Protein AF-A0A7X7V0M8-F1 (afdb_monomer_lite)

Structure (mmCIF, N/CA/C/O backbone):
data_AF-A0A7X7V0M8-F1
#
_entry.id   AF-A0A7X7V0M8-F1
#
loop_
_atom_site.group_PDB
_atom_site.id
_atom_site.type_symbol
_atom_site.label_atom_id
_atom_site.label_alt_id
_atom_site.label_comp_id
_atom_site.label_asym_id
_atom_site.label_entity_id
_atom_site.label_seq_id
_atom_site.pdbx_PDB_ins_code
_atom_site.Cartn_x
_atom_site.Cartn_y
_atom_site.Cartn_z
_atom_site.occupancy
_atom_site.B_iso_or_equiv
_atom_site.auth_seq_id
_atom_site.auth_comp_id
_atom_site.auth_asym_id
_atom_site.auth_atom_id
_atom_site.pdbx_PDB_model_num
ATOM 1 N N . MET A 1 1 ? -2.215 3.468 42.134 1.00 40.62 1 MET A N 1
ATOM 2 C CA . MET A 1 1 ? -1.612 2.999 40.865 1.00 40.62 1 MET A CA 1
ATOM 3 C C . MET A 1 1 ? -2.185 3.819 39.721 1.00 40.62 1 MET A C 1
ATOM 5 O O . MET A 1 1 ? -3.372 3.706 39.440 1.00 40.62 1 MET A O 1
ATOM 9 N N . SER A 1 2 ? -1.373 4.692 39.122 1.00 44.19 2 SER A N 1
ATOM 10 C CA . SER A 1 2 ? -1.745 5.426 37.908 1.00 44.19 2 SER A CA 1
ATOM 11 C C . SER A 1 2 ? -1.993 4.409 36.791 1.00 44.19 2 SER A C 1
ATOM 13 O O . SER A 1 2 ? -1.080 3.666 36.431 1.00 44.19 2 SER A O 1
ATOM 15 N N . ARG A 1 3 ? -3.235 4.296 36.300 1.00 58.34 3 ARG A N 1
ATOM 16 C CA . ARG A 1 3 ? -3.532 3.460 35.130 1.00 58.34 3 ARG A CA 1
ATOM 17 C C . ARG A 1 3 ? -2.801 4.085 33.946 1.00 58.34 3 ARG A C 1
ATOM 19 O O . ARG A 1 3 ? -3.185 5.163 33.498 1.00 58.34 3 ARG A O 1
ATOM 26 N N . ILE A 1 4 ? -1.740 3.428 33.477 1.00 60.38 4 ILE A N 1
ATOM 27 C CA . ILE A 1 4 ? -1.029 3.823 32.259 1.00 60.38 4 ILE A CA 1
ATOM 28 C C . ILE A 1 4 ? -2.067 3.978 31.152 1.00 60.38 4 ILE A C 1
ATOM 30 O O . ILE A 1 4 ? -2.926 3.115 30.961 1.00 60.38 4 ILE A O 1
ATOM 34 N N . ASN A 1 5 ? -2.002 5.103 30.447 1.00 70.31 5 ASN A N 1
ATOM 35 C CA . ASN A 1 5 ? -2.905 5.377 29.349 1.00 70.31 5 ASN A CA 1
ATOM 36 C C . ASN A 1 5 ? -2.745 4.270 28.280 1.00 70.31 5 ASN A C 1
ATOM 38 O O . ASN A 1 5 ? -1.643 4.124 27.741 1.00 70.31 5 ASN A O 1
ATOM 42 N N . PRO A 1 6 ? -3.803 3.506 27.940 1.00 65.88 6 PRO A N 1
ATOM 43 C CA . PRO A 1 6 ? -3.712 2.396 26.991 1.00 65.88 6 PRO A CA 1
ATOM 44 C C . PRO A 1 6 ? -3.219 2.838 25.604 1.00 65.88 6 PRO A C 1
ATOM 46 O O . PRO A 1 6 ? -2.608 2.044 24.898 1.00 65.88 6 PRO A O 1
ATOM 49 N N . TYR A 1 7 ? -3.399 4.109 25.225 1.00 69.00 7 TYR A N 1
ATOM 50 C CA . TYR A 1 7 ? -2.867 4.659 23.972 1.00 69.00 7 TYR A CA 1
ATOM 51 C C . TYR A 1 7 ? -1.354 4.870 24.020 1.00 69.00 7 TYR A C 1
ATOM 53 O O . TYR A 1 7 ? -0.659 4.583 23.049 1.00 69.00 7 TYR A O 1
ATOM 61 N N . PHE A 1 8 ? -0.844 5.361 25.152 1.00 70.62 8 PHE A N 1
ATOM 62 C CA . PHE A 1 8 ? 0.593 5.503 25.363 1.00 70.62 8 PHE A CA 1
ATOM 63 C C . PHE A 1 8 ? 1.257 4.127 25.364 1.00 70.62 8 PHE A C 1
ATOM 65 O O . PHE A 1 8 ? 2.260 3.935 24.687 1.00 70.62 8 PHE A O 1
ATOM 72 N N . LEU A 1 9 ? 0.637 3.153 26.036 1.00 69.75 9 LEU A N 1
ATOM 73 C CA . LEU A 1 9 ? 1.090 1.766 26.026 1.00 69.75 9 LEU A CA 1
ATOM 74 C C . LEU A 1 9 ? 1.075 1.172 24.610 1.00 69.75 9 LEU A C 1
ATOM 76 O O . LEU A 1 9 ? 2.032 0.519 24.219 1.00 69.75 9 LEU A O 1
ATOM 80 N N . PHE A 1 10 ? 0.036 1.441 23.817 1.00 72.62 10 PHE A N 1
ATOM 81 C CA . PHE A 1 10 ? -0.047 0.985 22.429 1.00 72.62 10 PHE A CA 1
ATOM 82 C C . PHE A 1 10 ? 1.079 1.552 21.558 1.00 72.62 10 PHE A C 1
ATOM 84 O O . PHE A 1 10 ? 1.743 0.801 20.848 1.00 72.62 10 PHE A O 1
ATOM 91 N N . ILE A 1 11 ? 1.305 2.871 21.608 1.00 74.00 11 ILE A N 1
ATOM 92 C CA . ILE A 1 11 ? 2.378 3.528 20.845 1.00 74.00 11 ILE A CA 1
ATOM 93 C C . ILE A 1 11 ? 3.741 3.006 21.306 1.00 74.00 11 ILE A C 1
ATOM 95 O O . ILE A 1 11 ? 4.596 2.723 20.475 1.00 74.00 11 ILE A O 1
ATOM 99 N N . LEU A 1 12 ? 3.925 2.824 22.615 1.00 76.62 12 LEU A N 1
ATOM 100 C CA . LEU A 1 12 ? 5.150 2.276 23.183 1.00 76.62 12 LEU A CA 1
ATOM 101 C C . LEU A 1 12 ? 5.403 0.840 22.708 1.00 76.62 12 LEU A C 1
ATOM 103 O O . LEU A 1 12 ? 6.513 0.537 22.287 1.00 76.62 12 LEU A O 1
ATOM 107 N N . ILE A 1 13 ? 4.386 -0.028 22.715 1.00 75.25 13 ILE A N 1
ATOM 108 C CA . ILE A 1 13 ? 4.508 -1.403 22.210 1.00 75.25 13 ILE A CA 1
ATOM 109 C C . ILE A 1 13 ? 4.817 -1.393 20.713 1.00 75.25 13 ILE A C 1
ATOM 111 O O . ILE A 1 13 ? 5.710 -2.114 20.284 1.00 75.25 13 ILE A O 1
ATOM 115 N N . LEU A 1 14 ? 4.148 -0.550 19.921 1.00 73.88 14 LEU A N 1
ATOM 116 C CA . LEU A 1 14 ? 4.466 -0.403 18.499 1.00 73.88 14 LEU A CA 1
ATOM 117 C C . LEU A 1 14 ? 5.915 0.033 18.275 1.00 73.88 14 LEU A C 1
ATOM 119 O O . LEU A 1 14 ? 6.579 -0.531 17.415 1.00 73.88 14 LEU A O 1
ATOM 123 N N . LEU A 1 15 ? 6.415 0.998 19.051 1.00 75.62 15 LEU A N 1
ATOM 124 C CA . LEU A 1 15 ? 7.803 1.453 18.968 1.00 75.62 15 LEU A CA 1
ATOM 125 C C . LEU A 1 15 ? 8.790 0.353 19.366 1.00 75.62 15 LEU A C 1
ATOM 127 O O . LEU A 1 15 ? 9.807 0.191 18.700 1.00 75.62 15 LEU A O 1
ATOM 131 N N . ILE A 1 16 ? 8.487 -0.423 20.409 1.00 77.62 16 ILE A N 1
ATOM 132 C CA . ILE A 1 16 ? 9.320 -1.554 20.840 1.00 77.62 16 ILE A CA 1
ATOM 133 C C . ILE A 1 16 ? 9.339 -2.645 19.770 1.00 77.62 16 ILE A C 1
ATOM 135 O O . ILE A 1 16 ? 10.400 -3.179 19.472 1.00 77.62 16 ILE A O 1
ATOM 139 N N . VAL A 1 17 ? 8.194 -2.971 19.167 1.00 74.12 17 VAL A N 1
ATOM 140 C CA . VAL A 1 17 ? 8.103 -4.020 18.143 1.00 74.12 17 VAL A CA 1
ATOM 141 C C . VAL A 1 17 ? 8.741 -3.567 16.831 1.00 74.12 17 VAL A C 1
ATOM 143 O O . VAL A 1 17 ? 9.494 -4.331 16.239 1.00 74.12 17 VAL A O 1
ATOM 146 N N . ALA A 1 18 ? 8.499 -2.329 16.394 1.00 70.88 18 ALA A N 1
ATOM 147 C CA . ALA A 1 18 ? 9.135 -1.774 15.201 1.00 70.88 18 ALA A CA 1
ATOM 148 C C . ALA A 1 18 ? 10.652 -1.630 15.402 1.00 70.88 18 ALA A C 1
ATOM 150 O O . ALA A 1 18 ? 11.428 -2.084 14.569 1.00 70.88 18 ALA A O 1
ATOM 151 N N . GLY A 1 19 ? 11.088 -1.078 16.538 1.00 70.94 19 GLY A N 1
ATOM 152 C CA . GLY A 1 19 ? 12.505 -0.960 16.887 1.00 70.94 19 GLY A CA 1
ATOM 153 C C . GLY A 1 19 ? 13.188 -2.318 17.064 1.00 70.94 19 GLY A C 1
ATOM 154 O O . GLY A 1 19 ? 14.305 -2.510 16.598 1.00 70.94 19 GLY A O 1
ATOM 155 N N . GLY A 1 20 ? 12.502 -3.285 17.676 1.00 69.94 20 GLY A N 1
ATOM 156 C CA . GLY A 1 20 ? 12.965 -4.665 17.804 1.00 69.94 20 GLY A CA 1
ATOM 157 C C . GLY A 1 20 ? 13.062 -5.383 16.459 1.00 69.94 20 GLY A C 1
ATOM 158 O O . GLY A 1 20 ? 14.023 -6.110 16.236 1.00 69.94 20 GLY A O 1
ATOM 159 N N . GLY A 1 21 ? 12.123 -5.137 15.541 1.00 68.50 21 GLY A N 1
ATOM 160 C CA . GLY A 1 21 ? 12.190 -5.623 14.162 1.00 68.50 21 GLY A CA 1
ATOM 161 C C . GLY A 1 21 ? 13.402 -5.060 13.423 1.00 68.50 21 GLY A C 1
ATOM 162 O O . GLY A 1 21 ? 14.171 -5.829 12.857 1.00 68.50 21 GLY A O 1
ATOM 163 N N . VAL A 1 22 ? 13.637 -3.747 13.528 1.00 69.12 22 VAL A N 1
ATOM 164 C CA . VAL A 1 22 ? 14.811 -3.082 12.940 1.00 69.12 22 VAL A CA 1
ATOM 165 C C . VAL A 1 22 ? 16.110 -3.662 13.506 1.00 69.12 22 VAL A C 1
ATOM 167 O O . VAL A 1 22 ? 17.027 -3.985 12.758 1.00 69.12 22 VAL A O 1
ATOM 170 N N . LEU A 1 23 ? 16.193 -3.825 14.829 1.00 68.56 23 LEU A N 1
ATOM 171 C CA . LEU A 1 23 ? 17.360 -4.416 15.486 1.00 68.56 23 LEU A CA 1
ATOM 172 C C . LEU A 1 23 ? 17.559 -5.882 15.094 1.00 68.56 23 LEU A C 1
ATOM 174 O O . LEU A 1 23 ? 18.694 -6.312 14.927 1.00 68.56 23 LEU A O 1
ATOM 178 N N . SER A 1 24 ? 16.480 -6.650 14.940 1.00 64.75 24 SER A N 1
ATOM 179 C CA . SER A 1 24 ? 16.548 -8.051 14.523 1.00 64.75 24 SER A CA 1
ATOM 180 C C . SER A 1 24 ? 17.036 -8.197 13.084 1.00 64.75 24 SER A C 1
ATOM 182 O O . SER A 1 24 ? 17.840 -9.081 12.802 1.00 64.75 24 SER A O 1
ATOM 184 N N . GLU A 1 25 ? 16.567 -7.344 12.177 1.00 66.06 25 GLU A N 1
ATOM 185 C CA . GLU A 1 25 ? 17.049 -7.314 10.796 1.00 66.06 25 GLU A CA 1
ATOM 186 C C . GLU A 1 25 ? 18.522 -6.892 10.748 1.00 66.06 25 GLU A C 1
ATOM 188 O O . GLU A 1 25 ? 19.325 -7.540 10.084 1.00 66.06 25 GLU A O 1
ATOM 193 N N . PHE A 1 26 ? 18.907 -5.879 11.533 1.00 65.31 26 PHE A N 1
ATOM 194 C CA . PHE A 1 26 ? 20.292 -5.413 11.618 1.00 65.31 26 PHE A CA 1
ATOM 195 C C . PHE A 1 26 ? 21.258 -6.452 12.205 1.00 65.31 26 PHE A C 1
ATOM 197 O O . PHE A 1 26 ? 22.371 -6.600 11.712 1.00 65.31 26 PHE A O 1
ATOM 204 N N . LEU A 1 27 ? 20.863 -7.148 13.274 1.00 62.75 27 LEU A N 1
ATOM 205 C CA . LEU A 1 27 ? 21.749 -8.058 14.008 1.00 62.75 27 LEU A CA 1
ATOM 206 C C . LEU A 1 27 ? 21.727 -9.494 13.473 1.00 62.75 27 LEU A C 1
ATOM 208 O O . LEU A 1 27 ? 22.701 -10.218 13.668 1.00 62.75 27 LEU A O 1
ATOM 212 N N . PHE A 1 28 ? 20.627 -9.924 12.849 1.00 64.31 28 PHE A N 1
ATOM 213 C CA . PHE A 1 28 ? 20.401 -11.330 12.496 1.00 64.31 28 PHE A CA 1
ATOM 214 C C . PHE A 1 28 ? 19.925 -11.555 11.054 1.00 64.31 28 PHE A C 1
ATOM 216 O O . PHE A 1 28 ? 19.606 -12.696 10.726 1.00 64.31 28 PHE A O 1
ATOM 223 N N . GLU A 1 29 ? 19.830 -10.510 10.219 1.00 63.41 29 GLU A N 1
ATOM 224 C CA . GLU A 1 29 ? 19.350 -10.584 8.823 1.00 63.41 29 GLU A CA 1
ATOM 225 C C . GLU A 1 29 ? 17.985 -11.291 8.682 1.00 63.41 29 GLU A C 1
ATOM 227 O O . GLU A 1 29 ? 17.686 -11.951 7.686 1.00 63.41 29 GLU A O 1
ATOM 232 N N . ARG A 1 30 ? 17.136 -11.193 9.714 1.00 59.97 30 ARG A N 1
ATOM 233 C CA . ARG A 1 30 ? 15.815 -11.835 9.741 1.00 59.97 30 ARG A CA 1
ATOM 234 C C . ARG A 1 30 ? 14.728 -10.897 9.233 1.00 59.97 30 ARG A C 1
ATOM 236 O O . ARG A 1 30 ? 14.565 -9.807 9.770 1.00 59.97 30 ARG A O 1
ATOM 243 N N . ASP A 1 31 ? 13.930 -11.386 8.283 1.00 59.16 31 ASP A N 1
ATOM 244 C CA . ASP A 1 31 ? 12.721 -10.706 7.811 1.00 59.16 31 ASP A CA 1
ATOM 245 C C . ASP A 1 31 ? 11.704 -10.514 8.953 1.00 59.16 31 ASP A C 1
ATOM 247 O O . ASP A 1 31 ? 11.413 -11.434 9.722 1.00 59.16 31 ASP A O 1
ATOM 251 N N . ALA A 1 32 ? 11.091 -9.328 9.015 1.00 60.78 32 ALA A N 1
ATOM 252 C CA . ALA A 1 32 ? 10.014 -9.009 9.960 1.00 60.78 32 ALA A CA 1
ATOM 253 C C . ALA A 1 32 ? 8.660 -9.672 9.611 1.00 60.78 32 ALA A C 1
ATOM 255 O O . ALA A 1 32 ? 7.687 -9.558 10.367 1.00 60.78 32 ALA A O 1
ATOM 256 N N . ASN A 1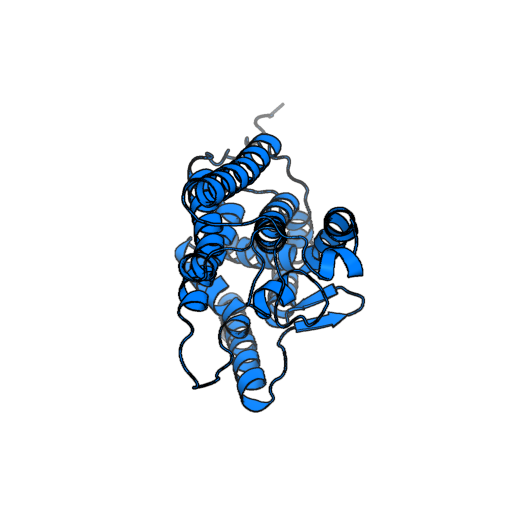 33 ? 8.592 -10.360 8.467 1.00 62.97 33 ASN A N 1
ATOM 257 C CA . ASN A 1 33 ? 7.403 -11.029 7.955 1.00 62.97 33 ASN A CA 1
ATOM 258 C C . ASN A 1 33 ? 7.485 -12.540 8.176 1.00 62.97 33 ASN A C 1
ATOM 260 O O . ASN A 1 33 ? 8.445 -13.194 7.775 1.00 62.97 33 ASN A O 1
ATOM 264 N N . ILE A 1 34 ? 6.425 -13.108 8.748 1.00 67.50 34 ILE A N 1
ATOM 265 C CA . ILE A 1 34 ? 6.234 -14.556 8.845 1.00 67.50 34 ILE A CA 1
ATOM 266 C C . ILE A 1 34 ? 5.255 -14.972 7.747 1.00 67.50 34 ILE A C 1
ATOM 268 O O . ILE A 1 34 ? 4.162 -14.412 7.643 1.00 67.50 34 ILE A O 1
ATOM 272 N N . ILE A 1 35 ? 5.633 -15.956 6.930 1.00 64.81 35 ILE A N 1
ATOM 273 C CA . ILE A 1 35 ? 4.739 -16.566 5.939 1.00 64.81 35 ILE A CA 1
ATOM 274 C C . ILE A 1 35 ? 4.168 -17.850 6.543 1.00 64.81 35 ILE A C 1
ATOM 276 O O . ILE A 1 35 ? 4.916 -18.768 6.871 1.00 64.81 35 ILE A O 1
ATOM 280 N N . LEU A 1 36 ? 2.845 -17.924 6.680 1.00 57.34 36 LEU A N 1
ATOM 281 C CA . LEU A 1 36 ? 2.134 -19.099 7.184 1.00 57.34 36 LEU A CA 1
ATOM 282 C C . LEU A 1 36 ? 0.978 -19.436 6.239 1.00 57.34 36 LEU A C 1
ATOM 284 O O . LEU A 1 36 ? 0.079 -18.622 6.054 1.00 57.34 36 LEU A O 1
ATOM 288 N N . LEU A 1 37 ? 0.988 -20.638 5.648 1.00 59.34 37 LEU A N 1
ATOM 289 C CA . LEU A 1 37 ? -0.064 -21.108 4.726 1.00 59.34 37 LEU A CA 1
ATOM 290 C C . LEU A 1 37 ? -0.358 -20.121 3.570 1.00 59.34 37 LEU A C 1
ATOM 292 O O . LEU A 1 37 ? -1.506 -19.943 3.175 1.00 59.34 37 LEU A O 1
ATOM 296 N N . GLY A 1 38 ? 0.673 -19.435 3.060 1.00 56.06 38 GLY A N 1
ATOM 297 C CA . GLY A 1 38 ? 0.548 -18.413 2.007 1.00 56.06 38 GLY A CA 1
ATOM 298 C C . GLY A 1 38 ? 0.121 -17.023 2.501 1.00 56.06 38 GLY A C 1
ATOM 299 O O . GLY A 1 38 ? 0.292 -16.043 1.778 1.00 56.06 38 GLY A O 1
ATOM 300 N N . PHE A 1 39 ? -0.348 -16.903 3.746 1.00 59.75 39 PHE A N 1
ATOM 301 C CA . PHE A 1 39 ? -0.638 -15.620 4.379 1.00 59.75 39 PHE A CA 1
ATOM 302 C C . PHE A 1 39 ? 0.627 -14.982 4.927 1.00 59.75 39 PHE A C 1
ATOM 304 O O . PHE A 1 39 ? 1.480 -15.638 5.530 1.00 59.75 39 PHE A O 1
ATOM 311 N N . ARG A 1 40 ? 0.715 -13.667 4.759 1.00 66.38 40 ARG A N 1
ATOM 312 C CA . ARG A 1 40 ? 1.787 -12.864 5.332 1.00 66.38 40 ARG A CA 1
ATOM 313 C C . ARG A 1 40 ? 1.340 -12.248 6.633 1.00 66.38 40 ARG A C 1
ATOM 315 O O . ARG A 1 40 ? 0.262 -11.665 6.729 1.00 66.38 40 ARG A O 1
ATOM 322 N N . ILE A 1 41 ? 2.205 -12.362 7.623 1.00 68.75 41 ILE A N 1
ATOM 323 C CA . ILE A 1 41 ? 1.981 -11.842 8.957 1.00 68.75 41 ILE A CA 1
ATOM 324 C C . ILE A 1 41 ? 3.145 -10.915 9.273 1.00 68.75 41 ILE A C 1
ATOM 326 O O . ILE A 1 41 ? 4.251 -11.359 9.575 1.00 68.75 41 ILE A O 1
ATOM 330 N N . ASN A 1 42 ? 2.878 -9.615 9.201 1.00 73.00 42 ASN A N 1
ATOM 331 C CA . ASN A 1 42 ? 3.793 -8.595 9.685 1.00 73.00 42 ASN A CA 1
ATOM 332 C C . ASN A 1 42 ? 3.596 -8.453 11.203 1.00 73.00 42 ASN A C 1
ATOM 334 O O . ASN A 1 42 ? 2.495 -8.138 11.664 1.00 73.00 42 ASN A O 1
ATOM 338 N N . ILE A 1 43 ? 4.643 -8.729 11.983 1.00 73.31 43 ILE A N 1
ATOM 339 C CA . ILE A 1 43 ? 4.567 -8.795 13.453 1.00 73.31 43 ILE A CA 1
ATOM 340 C C . ILE A 1 43 ? 4.085 -7.465 14.074 1.00 73.31 43 ILE A C 1
ATOM 342 O O . ILE A 1 43 ? 3.149 -7.514 14.882 1.00 73.31 43 ILE A O 1
ATOM 346 N N . PRO A 1 44 ? 4.623 -6.281 13.695 1.00 73.50 44 PRO A N 1
ATOM 347 C CA . PRO A 1 44 ? 4.083 -4.992 14.138 1.00 73.50 44 PRO A CA 1
ATOM 348 C C . PRO A 1 44 ? 2.576 -4.837 13.904 1.00 73.50 44 PRO A C 1
ATOM 350 O O . PRO A 1 44 ? 1.846 -4.410 14.803 1.00 73.50 44 PRO A O 1
ATOM 353 N N . LEU A 1 45 ? 2.088 -5.218 12.721 1.00 75.88 45 LEU A N 1
ATOM 354 C CA . LEU A 1 45 ? 0.668 -5.119 12.375 1.00 75.88 45 LEU A CA 1
ATOM 355 C C . LEU A 1 45 ? -0.197 -6.131 13.125 1.00 75.88 45 LEU A C 1
ATOM 357 O O . LEU A 1 45 ? -1.303 -5.781 13.544 1.00 75.88 45 LEU A O 1
ATOM 361 N N . LEU A 1 46 ? 0.294 -7.354 13.335 1.00 77.88 46 LEU A N 1
ATOM 362 C CA . LEU A 1 46 ? -0.402 -8.374 14.119 1.00 77.88 46 LEU A CA 1
ATOM 363 C C . LEU A 1 46 ? -0.582 -7.911 15.567 1.00 77.88 46 LEU A C 1
ATOM 365 O O . LEU A 1 46 ? -1.703 -7.911 16.075 1.00 77.88 46 LEU A O 1
ATOM 369 N N . ILE A 1 47 ? 0.503 -7.473 16.211 1.00 77.56 47 ILE A N 1
ATOM 370 C CA . ILE A 1 47 ? 0.475 -7.002 17.601 1.00 77.56 47 ILE A CA 1
ATOM 371 C C . ILE A 1 47 ? -0.394 -5.749 17.714 1.00 77.56 47 ILE A C 1
ATOM 373 O O . ILE A 1 47 ? -1.259 -5.682 18.587 1.00 77.56 47 ILE A O 1
ATOM 377 N N . GLY A 1 48 ? -0.236 -4.789 16.797 1.00 77.56 48 GLY A N 1
ATOM 378 C CA . GLY A 1 48 ? -1.089 -3.605 16.740 1.00 77.56 48 GLY A CA 1
ATOM 379 C C . GLY A 1 48 ? -2.569 -3.977 16.627 1.00 77.56 48 GLY A C 1
ATOM 380 O O . GLY A 1 48 ? -3.392 -3.477 17.386 1.00 77.56 48 GLY A O 1
ATOM 381 N N . SER A 1 49 ? -2.919 -4.915 15.749 1.00 79.69 49 SER A N 1
ATOM 382 C CA . SER A 1 49 ? -4.305 -5.369 15.581 1.00 79.69 49 SER A CA 1
ATOM 383 C C . SER A 1 49 ? -4.843 -6.075 16.821 1.00 79.69 49 SER A C 1
ATOM 385 O O . SER A 1 49 ? -5.955 -5.776 17.250 1.00 79.69 49 SER A O 1
ATOM 387 N N . ALA A 1 50 ? -4.053 -6.962 17.432 1.00 81.50 50 ALA A N 1
ATOM 388 C CA . ALA A 1 50 ? -4.424 -7.665 18.656 1.00 81.50 50 ALA A CA 1
ATOM 389 C C . ALA A 1 50 ? -4.703 -6.688 19.806 1.00 81.50 50 ALA A C 1
ATOM 391 O O . ALA A 1 50 ? -5.707 -6.825 20.501 1.00 81.50 50 ALA A O 1
ATOM 392 N N . LEU A 1 51 ? -3.870 -5.655 19.961 1.00 78.75 51 LEU A N 1
ATOM 393 C CA . LEU A 1 51 ? -4.078 -4.611 20.963 1.00 78.75 51 LEU A CA 1
ATOM 394 C C . LEU A 1 51 ? -5.344 -3.791 20.702 1.00 78.75 51 LEU A C 1
ATOM 396 O O . LEU A 1 51 ? -6.064 -3.471 21.646 1.00 78.75 51 LEU A O 1
ATOM 400 N N . VAL A 1 52 ? -5.642 -3.461 19.440 1.00 79.38 52 VAL A N 1
ATOM 401 C CA . VAL A 1 52 ? -6.890 -2.759 19.112 1.00 79.38 52 VAL A CA 1
ATOM 402 C C . VAL A 1 52 ? -8.107 -3.639 19.417 1.00 79.38 52 VAL A C 1
ATOM 404 O O . VAL A 1 52 ? -9.073 -3.159 20.010 1.00 79.38 52 VAL A O 1
ATOM 407 N N . ILE A 1 53 ? -8.065 -4.922 19.047 1.00 82.25 53 ILE A N 1
ATOM 408 C CA . ILE A 1 53 ? -9.143 -5.880 19.337 1.00 82.25 53 ILE A CA 1
ATOM 409 C C . ILE A 1 53 ? -9.324 -6.037 20.848 1.00 82.25 53 ILE A C 1
ATOM 411 O O . ILE A 1 53 ? -10.454 -6.036 21.323 1.00 82.25 53 ILE A O 1
ATOM 415 N N . TRP A 1 54 ? -8.236 -6.112 21.613 1.00 80.69 54 TRP A N 1
ATOM 416 C CA . TRP A 1 54 ? -8.291 -6.162 23.072 1.00 80.69 54 TRP A CA 1
ATOM 417 C C . TRP A 1 54 ? -8.919 -4.897 23.678 1.00 80.69 54 TRP A C 1
ATOM 419 O O . TRP A 1 54 ? -9.714 -4.992 24.609 1.00 80.69 54 TRP A O 1
ATOM 429 N N . ALA A 1 55 ? -8.606 -3.718 23.131 1.00 76.81 55 ALA A N 1
ATOM 430 C CA . ALA A 1 55 ? -9.099 -2.441 23.643 1.00 76.81 55 ALA A CA 1
ATOM 431 C C . ALA A 1 55 ? -10.577 -2.158 23.311 1.00 76.81 55 ALA A C 1
ATOM 433 O O . ALA A 1 55 ? -11.281 -1.561 24.124 1.00 76.81 55 ALA A O 1
ATOM 434 N N . GLU A 1 56 ? -11.055 -2.545 22.124 1.00 78.06 56 GLU A N 1
ATOM 435 C CA . GLU A 1 56 ? -12.406 -2.200 21.643 1.00 78.06 56 GLU A CA 1
ATOM 436 C C . GLU A 1 56 ? -13.376 -3.390 21.545 1.00 78.06 56 GLU A C 1
ATOM 438 O O . GLU A 1 56 ? -14.589 -3.199 21.403 1.00 78.06 56 GLU A O 1
ATOM 443 N N . GLY A 1 57 ? -12.864 -4.618 21.605 1.00 77.25 57 GLY A N 1
ATOM 444 C CA . GLY A 1 57 ? -13.645 -5.849 21.549 1.00 77.25 57 GLY A CA 1
ATOM 445 C C . GLY A 1 57 ? -14.362 -6.096 20.215 1.00 77.25 57 GLY A C 1
ATOM 446 O O . GLY A 1 57 ? -14.022 -5.568 19.154 1.00 77.25 57 GLY A O 1
ATOM 447 N N . GLU A 1 58 ? -15.405 -6.925 20.271 1.00 76.25 58 GLU A N 1
ATOM 448 C CA . GLU A 1 58 ? -16.152 -7.421 19.104 1.00 76.25 58 GLU A CA 1
ATOM 449 C C . GLU A 1 58 ? -16.832 -6.309 18.286 1.00 76.25 58 GLU A C 1
ATOM 451 O O . GLU A 1 58 ? -16.944 -6.398 17.061 1.00 76.25 58 GLU A O 1
ATOM 456 N N . ARG A 1 59 ? -17.260 -5.223 18.946 1.00 75.75 59 ARG A N 1
ATOM 457 C CA . ARG A 1 59 ? -17.919 -4.079 18.291 1.00 75.75 59 ARG A CA 1
ATOM 458 C C . ARG A 1 59 ? -17.050 -3.491 17.183 1.00 75.75 59 ARG A C 1
ATOM 460 O O . ARG A 1 59 ? -17.554 -3.066 16.146 1.00 75.75 59 ARG A O 1
ATOM 467 N N . TYR A 1 60 ? -15.747 -3.476 17.408 1.00 74.69 60 TYR A N 1
ATOM 468 C CA . TYR A 1 60 ? -14.783 -2.920 16.484 1.00 74.69 60 TYR A CA 1
ATOM 469 C C . TYR A 1 60 ? -14.510 -3.820 15.282 1.00 74.69 60 TYR A C 1
ATOM 471 O O . TYR A 1 60 ? -14.472 -3.334 14.151 1.00 74.69 60 TYR A O 1
ATOM 479 N N . LEU A 1 61 ? -14.419 -5.133 15.514 1.00 76.94 61 LEU A N 1
ATOM 480 C CA . LEU A 1 61 ? -14.340 -6.131 14.448 1.00 76.94 61 LEU A CA 1
ATOM 481 C C . LEU A 1 61 ? -15.558 -6.047 13.527 1.00 76.94 61 LEU A C 1
ATOM 483 O O . LEU A 1 61 ? -15.395 -5.959 12.312 1.00 76.94 61 LEU A O 1
ATOM 487 N N . LYS A 1 62 ? -16.769 -5.963 14.096 1.00 79.12 62 LYS A N 1
ATOM 488 C CA . LYS A 1 62 ? -18.003 -5.758 13.319 1.00 79.12 62 LYS A CA 1
ATOM 489 C C . LYS A 1 62 ? -17.937 -4.498 12.470 1.00 79.12 62 LYS A C 1
ATOM 491 O O . LYS A 1 62 ? -18.388 -4.499 11.332 1.00 79.12 62 LYS A O 1
ATOM 496 N N . GLU A 1 63 ? -17.367 -3.420 12.999 1.00 78.44 63 GLU A N 1
ATOM 497 C CA . GLU A 1 63 ? -17.301 -2.168 12.260 1.00 78.44 63 GLU A CA 1
ATOM 498 C C . GLU A 1 63 ? -16.291 -2.200 11.106 1.00 78.44 63 GLU A C 1
ATOM 500 O O . GLU A 1 63 ? -16.610 -1.719 10.019 1.00 78.44 63 GLU A O 1
ATOM 505 N N . ILE A 1 64 ? -15.103 -2.773 11.309 1.00 80.44 64 ILE A N 1
ATOM 506 C CA . ILE A 1 64 ? -14.089 -2.896 10.249 1.00 80.44 64 ILE A CA 1
ATOM 507 C C . ILE A 1 64 ? -14.545 -3.861 9.162 1.00 80.44 64 ILE A C 1
ATOM 509 O O . ILE A 1 64 ? -14.363 -3.573 7.980 1.00 80.44 64 ILE A O 1
ATOM 513 N N . LEU A 1 65 ? -15.111 -4.999 9.558 1.00 83.12 65 LEU A N 1
ATOM 514 C CA . LEU A 1 65 ? -15.544 -6.044 8.636 1.00 83.12 65 LEU A CA 1
ATOM 515 C C . LEU A 1 65 ? -16.898 -5.727 7.996 1.00 83.12 65 LEU A C 1
ATOM 517 O O . LEU A 1 65 ? -17.297 -6.427 7.065 1.00 83.12 65 LEU A O 1
ATOM 521 N N . SER A 1 66 ? -17.594 -4.676 8.452 1.00 80.00 66 SER A N 1
ATOM 522 C CA . SER A 1 66 ? -18.836 -4.232 7.824 1.00 80.00 66 SER A CA 1
ATOM 523 C C . SER A 1 66 ? -18.581 -3.781 6.389 1.00 80.00 66 SER A C 1
ATOM 525 O O . SER A 1 66 ? -17.807 -2.854 6.125 1.00 80.00 66 SER A O 1
ATOM 527 N N . TRP A 1 67 ? -19.271 -4.419 5.446 1.00 73.25 67 TRP A N 1
ATOM 528 C CA . TRP A 1 67 ? -19.359 -3.896 4.095 1.00 73.25 67 TRP A CA 1
ATOM 529 C C . TRP A 1 67 ? -20.181 -2.608 4.125 1.00 73.25 67 TRP A C 1
ATOM 531 O O . TRP A 1 67 ? -21.313 -2.585 4.605 1.00 73.25 67 TRP A O 1
ATOM 541 N N . ARG A 1 68 ? -19.605 -1.516 3.623 1.00 74.75 68 ARG A N 1
ATOM 542 C CA . ARG A 1 68 ? -20.316 -0.246 3.452 1.00 74.75 68 ARG A CA 1
ATOM 543 C C . ARG A 1 68 ? -20.309 0.099 1.982 1.00 74.75 68 ARG A C 1
ATOM 545 O O . ARG A 1 68 ? -19.237 0.245 1.399 1.00 74.75 68 ARG A O 1
ATOM 552 N N . GLU A 1 69 ? -21.479 0.226 1.377 1.00 62.88 69 GLU A N 1
ATOM 553 C CA . GLU A 1 69 ? -21.539 0.612 -0.025 1.00 62.88 69 GLU A CA 1
ATOM 554 C C . GLU A 1 69 ? -20.893 1.981 -0.243 1.00 62.88 69 GLU A C 1
ATOM 556 O O . GLU A 1 69 ? -21.012 2.915 0.559 1.00 62.88 69 GLU A O 1
ATOM 561 N N . HIS A 1 70 ? -20.152 2.080 -1.341 1.00 66.38 70 HIS A N 1
ATOM 562 C CA . HIS A 1 70 ? -19.592 3.333 -1.800 1.00 66.38 70 HIS A CA 1
ATOM 563 C C . HIS A 1 70 ? -20.095 3.569 -3.221 1.00 66.38 70 HIS A C 1
ATOM 565 O O . HIS A 1 70 ? -19.607 2.958 -4.171 1.00 66.38 70 HIS A O 1
ATOM 571 N N . ASN A 1 71 ? -21.062 4.477 -3.378 1.00 65.75 71 ASN A N 1
ATOM 572 C CA . ASN A 1 71 ? -21.778 4.714 -4.644 1.00 65.75 71 ASN A CA 1
ATOM 573 C C . ASN A 1 71 ? -20.872 5.158 -5.811 1.00 65.75 71 ASN A C 1
ATOM 575 O O . ASN A 1 71 ? -21.334 5.280 -6.937 1.00 65.75 71 ASN A O 1
ATOM 579 N N . LYS A 1 72 ? -19.585 5.430 -5.555 1.00 74.44 72 LYS A N 1
ATOM 580 C CA . LYS A 1 72 ? -18.590 5.844 -6.556 1.00 74.44 72 LYS A CA 1
ATOM 581 C C . LYS A 1 72 ? -17.457 4.837 -6.749 1.00 74.44 72 LYS A C 1
ATOM 583 O O . LYS A 1 72 ? -16.436 5.192 -7.322 1.00 74.44 72 LYS A O 1
ATOM 588 N N . THR A 1 73 ? -17.623 3.599 -6.281 1.00 74.44 73 THR A N 1
ATOM 589 C CA . THR A 1 73 ? -16.593 2.550 -6.381 1.00 74.44 73 THR A CA 1
ATOM 590 C C . THR A 1 73 ? -16.109 2.358 -7.816 1.00 74.44 73 THR A C 1
ATOM 592 O O . THR A 1 73 ? -14.918 2.495 -8.074 1.00 74.44 73 THR A O 1
ATOM 595 N N . GLY A 1 74 ? -17.033 2.130 -8.758 1.00 77.81 74 GLY A N 1
ATOM 596 C CA . GLY A 1 74 ? -16.683 1.944 -10.169 1.00 77.81 74 GLY A CA 1
ATOM 597 C C . GLY A 1 74 ? -15.977 3.160 -10.771 1.00 77.81 74 GLY A C 1
ATOM 598 O O . GLY A 1 74 ? -15.004 3.007 -11.499 1.00 77.81 74 GLY A O 1
ATOM 599 N N . LEU A 1 75 ? -16.396 4.372 -10.390 1.00 83.31 75 LEU A N 1
ATOM 600 C CA . LEU A 1 75 ? -15.764 5.607 -10.851 1.00 83.31 75 LEU A CA 1
ATOM 601 C C . LEU A 1 75 ? -14.328 5.743 -10.321 1.00 83.31 75 LEU A C 1
ATOM 603 O O . LEU A 1 75 ? -13.431 6.095 -11.077 1.00 83.31 75 LEU A O 1
ATOM 607 N N . ILE A 1 76 ? -14.091 5.438 -9.041 1.00 82.75 76 ILE A N 1
ATOM 608 C CA . ILE A 1 76 ? -12.745 5.465 -8.451 1.00 82.75 76 ILE A CA 1
ATOM 609 C C . ILE A 1 76 ? -11.829 4.465 -9.163 1.00 82.75 76 ILE A C 1
ATOM 611 O O . ILE A 1 76 ? -10.729 4.835 -9.563 1.00 82.75 76 ILE A O 1
ATOM 615 N N . LEU A 1 77 ? -12.291 3.226 -9.359 1.00 81.56 77 LEU A N 1
ATOM 616 C CA . LEU A 1 77 ? -11.521 2.195 -10.057 1.00 81.56 77 LEU A CA 1
ATOM 617 C C . LEU A 1 77 ? -11.216 2.598 -11.504 1.00 81.56 77 LEU A C 1
ATOM 619 O O . LEU A 1 77 ? -10.078 2.455 -11.943 1.00 81.56 77 LEU A O 1
ATOM 623 N N . PHE A 1 78 ? -12.189 3.179 -12.212 1.00 85.19 78 PHE A N 1
ATOM 624 C CA . PHE A 1 78 ? -11.986 3.713 -13.558 1.00 85.19 78 PHE A CA 1
ATOM 625 C C . PHE A 1 78 ? -10.861 4.755 -13.599 1.00 85.19 78 PHE A C 1
ATOM 627 O O . PHE A 1 78 ? -9.978 4.662 -14.443 1.00 85.19 78 PHE A O 1
ATOM 634 N N . PHE A 1 79 ? -10.840 5.712 -12.666 1.00 85.69 79 PHE A N 1
ATOM 635 C CA . PHE A 1 79 ? -9.776 6.718 -12.620 1.00 85.69 79 PHE A CA 1
ATOM 636 C C . PHE A 1 79 ? -8.408 6.139 -12.249 1.00 85.69 79 PHE A C 1
ATOM 638 O O . PHE A 1 79 ? -7.404 6.583 -12.800 1.00 85.69 79 PHE A O 1
ATOM 645 N N . VAL A 1 80 ? -8.349 5.153 -11.349 1.00 85.50 80 VAL A N 1
ATOM 646 C CA . VAL A 1 80 ? -7.095 4.444 -11.040 1.00 85.50 80 VAL A CA 1
ATOM 647 C C . VAL A 1 80 ? -6.541 3.790 -12.307 1.00 85.50 80 VAL A C 1
ATOM 649 O O . VAL A 1 80 ? -5.379 4.001 -12.641 1.00 85.50 80 VAL A O 1
ATOM 652 N N . LEU A 1 81 ? -7.380 3.065 -13.052 1.00 87.19 81 LEU A N 1
ATOM 653 C CA . LEU A 1 81 ? -6.989 2.442 -14.321 1.00 87.19 81 LEU A CA 1
ATOM 654 C C . LEU A 1 81 ? -6.597 3.481 -15.380 1.00 87.19 81 LEU A C 1
ATOM 656 O O . LEU A 1 81 ? -5.602 3.296 -16.078 1.00 87.19 81 LEU A O 1
ATOM 660 N N . LEU A 1 82 ? -7.326 4.597 -15.462 1.00 89.50 82 LEU A N 1
ATOM 661 C CA . LEU A 1 82 ? -7.018 5.695 -16.376 1.00 89.50 82 LEU A CA 1
ATOM 662 C C . LEU A 1 82 ? -5.624 6.275 -16.112 1.00 89.50 82 LEU A C 1
ATOM 664 O O . LEU A 1 82 ? -4.896 6.535 -17.063 1.00 89.50 82 LEU A O 1
ATOM 668 N N . ILE A 1 83 ? -5.227 6.443 -14.846 1.00 90.88 83 ILE A N 1
ATOM 669 C CA . ILE A 1 83 ? -3.887 6.933 -14.490 1.00 90.88 83 ILE A CA 1
ATOM 670 C C . ILE A 1 83 ? -2.810 5.985 -15.015 1.00 90.88 83 ILE A C 1
ATOM 672 O O . ILE A 1 83 ? -1.858 6.451 -15.636 1.00 90.88 83 ILE A O 1
ATOM 676 N N . TYR A 1 84 ? -2.968 4.671 -14.834 1.00 89.25 84 TYR A N 1
ATOM 677 C CA . TYR A 1 84 ? -2.025 3.701 -15.400 1.00 89.25 84 TYR A CA 1
ATOM 678 C C . TYR A 1 84 ? -1.989 3.744 -16.925 1.00 89.25 84 TYR A C 1
ATOM 680 O O . TYR A 1 84 ? -0.904 3.680 -17.501 1.00 89.25 84 TYR A O 1
ATOM 688 N N . GLY A 1 85 ? -3.143 3.914 -17.577 1.00 88.38 85 GLY A N 1
ATOM 689 C CA . GLY A 1 85 ? -3.223 4.101 -19.025 1.00 88.38 85 GLY A CA 1
ATOM 690 C C . GLY A 1 85 ? -2.475 5.350 -19.498 1.00 88.38 85 GLY A C 1
ATOM 691 O O . GLY A 1 85 ? -1.698 5.275 -20.445 1.00 88.38 85 GLY A O 1
ATOM 692 N N . VAL A 1 86 ? -2.645 6.481 -18.805 1.00 90.25 86 VAL A N 1
ATOM 693 C CA . VAL A 1 86 ? -1.961 7.747 -19.118 1.00 90.25 86 VAL A CA 1
ATOM 694 C C . VAL A 1 86 ? -0.456 7.644 -18.886 1.00 90.25 86 VAL A C 1
ATOM 696 O O . VAL A 1 86 ? 0.308 8.050 -19.755 1.00 90.25 86 VAL A O 1
ATOM 699 N N . ILE A 1 87 ? -0.020 7.084 -17.753 1.00 89.69 87 ILE A N 1
ATOM 700 C CA . ILE A 1 87 ? 1.407 6.883 -17.453 1.00 89.69 87 ILE A CA 1
ATOM 701 C C . ILE A 1 87 ? 2.037 5.983 -18.513 1.00 89.69 87 ILE A C 1
ATOM 703 O O . ILE A 1 87 ? 3.064 6.338 -19.083 1.00 89.69 87 ILE A O 1
ATOM 707 N N . THR A 1 88 ? 1.39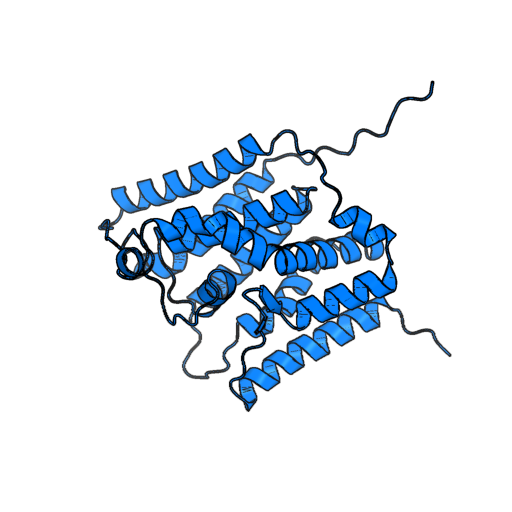6 4.855 -18.819 1.00 86.75 88 THR A N 1
ATOM 708 C CA . THR A 1 88 ? 1.873 3.918 -19.839 1.00 86.75 88 THR A CA 1
ATOM 709 C C . THR A 1 88 ? 1.962 4.599 -21.200 1.00 86.75 88 THR A C 1
ATOM 711 O O . THR A 1 88 ? 3.022 4.582 -21.814 1.00 86.75 88 THR A O 1
ATOM 714 N N . GLY A 1 89 ? 0.897 5.272 -21.646 1.00 85.88 89 GLY A N 1
ATOM 715 C CA . GLY A 1 89 ? 0.884 5.989 -22.922 1.00 85.88 89 GLY A CA 1
ATOM 716 C C . GLY A 1 89 ? 1.960 7.073 -23.005 1.00 85.88 89 GLY A C 1
ATOM 717 O O . GLY A 1 89 ? 2.668 7.158 -24.006 1.00 85.88 89 GLY A O 1
ATOM 718 N N . ALA A 1 90 ? 2.149 7.854 -21.938 1.00 87.31 90 ALA A N 1
ATOM 719 C CA . ALA A 1 90 ? 3.208 8.856 -21.866 1.00 87.31 90 ALA A CA 1
ATOM 720 C C . ALA A 1 90 ? 4.600 8.214 -21.952 1.00 87.31 90 ALA A C 1
ATOM 722 O O . ALA A 1 90 ? 5.439 8.669 -22.725 1.00 87.31 90 ALA A O 1
ATOM 723 N N . LEU A 1 91 ? 4.846 7.127 -21.218 1.00 86.69 91 LEU A N 1
ATOM 724 C CA . LEU A 1 91 ? 6.120 6.415 -21.280 1.00 86.69 91 LEU A CA 1
ATOM 725 C C . LEU A 1 91 ? 6.369 5.856 -22.684 1.00 86.69 91 LEU A C 1
ATOM 727 O O . LEU A 1 91 ? 7.455 6.042 -23.219 1.00 86.69 91 LEU A O 1
ATOM 731 N N . MET A 1 92 ? 5.372 5.258 -23.331 1.00 83.62 92 MET A N 1
ATOM 732 C CA . MET A 1 92 ? 5.523 4.736 -24.694 1.00 83.62 92 MET A CA 1
ATOM 733 C C . MET A 1 92 ? 5.765 5.827 -25.746 1.00 83.62 92 MET A C 1
ATOM 735 O O . MET A 1 92 ? 6.502 5.600 -26.701 1.00 83.62 92 MET A O 1
ATOM 739 N N . GLN A 1 93 ? 5.159 7.005 -25.581 1.00 85.88 93 GLN A N 1
ATOM 740 C CA . GLN A 1 93 ? 5.293 8.129 -26.512 1.00 85.88 93 GLN A CA 1
ATOM 741 C C . GLN A 1 93 ? 6.623 8.878 -26.331 1.00 85.88 93 GLN A C 1
ATOM 743 O O . GLN A 1 93 ? 7.255 9.274 -27.310 1.00 85.88 93 GLN A O 1
ATOM 748 N N . PHE A 1 94 ? 7.019 9.123 -25.079 1.00 82.12 94 PHE A N 1
ATOM 749 C CA . PHE A 1 94 ? 8.108 10.044 -24.738 1.00 82.12 94 PHE A CA 1
ATOM 750 C C . PHE A 1 94 ? 9.414 9.346 -24.368 1.00 82.12 94 PHE A C 1
ATOM 752 O O . PHE A 1 94 ? 10.450 10.002 -24.281 1.00 82.12 94 PHE A O 1
ATOM 759 N N . THR A 1 95 ? 9.398 8.029 -24.172 1.00 76.50 95 THR A N 1
ATOM 760 C CA . THR A 1 95 ? 10.599 7.256 -23.852 1.00 76.50 95 THR A CA 1
ATOM 761 C C . THR A 1 95 ? 10.773 6.119 -24.855 1.00 76.50 95 THR A C 1
ATOM 763 O O . THR A 1 95 ? 9.809 5.642 -25.447 1.00 76.50 95 THR A O 1
ATOM 766 N N . LYS A 1 96 ? 12.006 5.625 -25.027 1.00 71.31 96 LYS A N 1
ATOM 767 C CA . LYS A 1 96 ? 12.286 4.406 -25.812 1.00 71.31 96 LYS A CA 1
ATOM 768 C C . LYS A 1 96 ? 11.867 3.130 -25.059 1.00 71.31 96 LYS A C 1
ATOM 770 O O . LYS A 1 96 ? 12.587 2.132 -25.102 1.00 71.31 96 LYS A O 1
ATOM 775 N N . SER A 1 97 ? 10.751 3.179 -24.334 1.00 77.31 97 SER A N 1
ATOM 776 C CA . SER A 1 97 ? 10.211 2.025 -23.622 1.00 77.31 97 SER A CA 1
ATOM 777 C C . SER A 1 97 ? 9.789 0.958 -24.620 1.00 77.31 97 SER A C 1
ATOM 779 O O . SER A 1 97 ? 9.225 1.259 -25.674 1.00 77.31 97 SER A O 1
ATOM 781 N N . LYS A 1 98 ? 10.074 -0.300 -24.293 1.00 76.94 98 LYS A N 1
ATOM 782 C CA . LYS A 1 98 ? 9.690 -1.450 -25.113 1.00 76.94 98 LYS A CA 1
ATOM 783 C C . LYS A 1 98 ? 8.773 -2.354 -24.315 1.00 76.94 98 LYS A C 1
ATOM 785 O O . LYS A 1 98 ? 8.989 -2.552 -23.120 1.00 76.94 98 LYS A O 1
ATOM 790 N N . PHE A 1 99 ? 7.789 -2.923 -24.999 1.00 80.44 99 PHE A N 1
ATOM 791 C CA . PHE A 1 99 ? 7.098 -4.081 -24.463 1.00 80.44 99 PHE A CA 1
ATOM 792 C C . PHE A 1 99 ? 8.050 -5.270 -24.456 1.00 80.44 99 PHE A C 1
ATOM 794 O O . PHE A 1 99 ? 8.769 -5.509 -25.429 1.00 80.44 99 PHE A O 1
ATOM 801 N N . THR A 1 100 ? 8.043 -5.986 -23.344 1.00 73.19 100 THR A N 1
ATOM 802 C CA . THR A 1 100 ? 8.712 -7.266 -23.179 1.00 73.19 100 THR A CA 1
ATOM 803 C C . THR A 1 100 ? 7.721 -8.267 -22.623 1.00 73.19 100 THR A C 1
ATOM 805 O O . THR A 1 100 ? 6.721 -7.908 -22.001 1.00 73.19 100 THR A O 1
ATOM 808 N N . GLU A 1 101 ? 8.029 -9.534 -22.823 1.00 67.62 101 GLU A N 1
ATOM 809 C CA . GLU A 1 101 ? 7.391 -10.620 -22.100 1.00 67.62 101 GLU A CA 1
ATOM 810 C C . GLU A 1 101 ? 8.262 -10.896 -20.870 1.00 67.62 101 GLU A C 1
ATOM 812 O O . GLU A 1 101 ? 9.443 -11.202 -21.037 1.00 67.62 101 GLU A O 1
ATOM 817 N N . PRO A 1 102 ? 7.756 -10.704 -19.639 1.00 65.81 102 PRO A N 1
ATOM 818 C CA . PRO A 1 102 ? 8.526 -11.003 -18.437 1.00 65.81 102 PRO A CA 1
ATOM 819 C C . PRO A 1 102 ? 8.888 -12.487 -18.392 1.00 65.81 102 PRO A C 1
ATOM 821 O O . PRO A 1 102 ? 8.025 -13.323 -18.650 1.00 65.81 102 PRO A O 1
ATOM 824 N N . ASP A 1 103 ? 10.103 -12.838 -17.972 1.00 60.25 103 ASP A N 1
ATOM 825 C CA . ASP A 1 103 ? 10.527 -14.245 -17.854 1.00 60.25 103 ASP A CA 1
ATOM 826 C C . ASP A 1 103 ? 9.560 -15.063 -16.968 1.00 60.25 103 ASP A C 1
ATOM 828 O O . ASP A 1 103 ? 9.198 -16.201 -17.273 1.00 60.25 103 ASP A O 1
ATOM 832 N N . TYR A 1 104 ? 9.024 -14.437 -15.916 1.00 58.38 104 TYR A N 1
ATOM 833 C CA . TYR A 1 104 ? 8.035 -15.047 -15.024 1.00 58.38 104 TYR A CA 1
ATOM 834 C C . TYR A 1 104 ? 6.644 -15.218 -15.639 1.00 58.38 104 TYR A C 1
ATOM 836 O O . TYR A 1 104 ? 5.850 -15.995 -15.114 1.00 58.38 104 TYR A O 1
ATOM 844 N N . PHE A 1 105 ? 6.334 -14.555 -16.756 1.00 58.44 105 PHE A N 1
ATOM 845 C CA . PHE A 1 105 ? 5.111 -14.826 -17.512 1.00 58.44 105 PHE A CA 1
ATOM 846 C C . PHE A 1 105 ? 5.117 -16.244 -18.091 1.00 58.44 105 PHE A C 1
ATOM 848 O O . PHE A 1 105 ? 4.053 -16.809 -18.289 1.00 58.44 105 PHE A O 1
ATOM 855 N N . TYR A 1 106 ? 6.284 -16.862 -18.295 1.00 52.47 106 TYR A N 1
ATOM 856 C CA . TYR A 1 106 ? 6.383 -18.262 -18.709 1.00 52.47 106 TYR A CA 1
ATOM 857 C C . TYR A 1 106 ? 6.371 -19.242 -17.524 1.00 52.47 106 TYR A C 1
ATOM 859 O O . TYR A 1 106 ? 5.828 -20.336 -17.654 1.00 52.47 106 TYR A O 1
ATOM 867 N N . GLU A 1 107 ? 6.901 -18.850 -16.356 1.00 51.03 107 GLU A N 1
ATOM 868 C CA . GLU A 1 107 ? 6.862 -19.679 -15.134 1.00 51.03 107 GLU A CA 1
ATOM 869 C C . GLU A 1 107 ? 5.493 -19.682 -14.437 1.00 51.03 107 GLU A C 1
ATOM 871 O O . GLU A 1 107 ? 5.114 -20.672 -13.813 1.00 51.03 107 GLU A O 1
ATOM 876 N N . LEU A 1 108 ? 4.762 -18.570 -14.523 1.00 51.22 108 LEU A N 1
ATOM 877 C CA . LEU A 1 108 ? 3.446 -18.383 -13.913 1.00 51.22 108 LEU A CA 1
ATOM 878 C C . LEU A 1 108 ? 2.330 -18.360 -14.979 1.00 51.22 108 LEU A C 1
ATOM 880 O O . LEU A 1 108 ? 1.189 -18.692 -14.701 1.00 51.22 108 LEU A O 1
ATOM 884 N N . GLY A 1 109 ? 2.612 -18.080 -16.252 1.00 48.91 109 GLY A N 1
ATOM 885 C CA . GLY A 1 109 ? 1.585 -18.021 -17.303 1.00 48.91 109 GLY A CA 1
ATOM 886 C C . GLY A 1 109 ? 0.673 -16.789 -17.193 1.00 48.91 109 GLY A C 1
ATOM 887 O O . GLY A 1 109 ? 0.947 -15.819 -16.479 1.00 48.91 109 GLY A O 1
ATOM 888 N N . LEU A 1 110 ? -0.514 -16.887 -17.814 1.00 49.88 110 LEU A N 1
ATOM 889 C CA . LEU A 1 110 ? -1.690 -16.043 -17.522 1.00 49.88 110 LEU A CA 1
ATOM 890 C C . LEU A 1 110 ? -2.071 -16.034 -16.021 1.00 49.88 110 LEU A C 1
ATOM 892 O O . LEU A 1 110 ? -2.962 -15.269 -15.637 1.00 49.88 110 LEU A O 1
ATOM 896 N N . SER A 1 111 ? -1.421 -16.849 -15.171 1.00 55.59 111 SER A N 1
ATOM 897 C CA . SER A 1 111 ? -1.718 -16.906 -13.744 1.00 55.59 111 SER A CA 1
ATOM 898 C C . SER A 1 111 ? -1.511 -15.569 -13.058 1.00 55.59 111 SER A C 1
ATOM 900 O O . SER A 1 111 ? -2.295 -15.259 -12.191 1.00 55.59 111 SER A O 1
ATOM 902 N N . SER A 1 112 ? -0.585 -14.698 -13.468 1.00 60.78 112 SER A N 1
ATOM 903 C CA . SER A 1 112 ? -0.431 -13.400 -12.780 1.00 60.78 112 SER A CA 1
ATOM 904 C C . SER A 1 112 ? -1.748 -12.595 -12.708 1.00 60.78 112 SER A C 1
ATOM 906 O O . SER A 1 112 ? -2.104 -12.061 -11.663 1.00 60.78 112 SER A O 1
ATOM 908 N N . ILE A 1 113 ? -2.560 -12.568 -13.765 1.00 65.88 113 ILE A N 1
ATOM 909 C CA . ILE A 1 113 ? -3.880 -11.911 -13.715 1.00 65.88 113 ILE A CA 1
ATOM 910 C C . ILE A 1 113 ? -4.910 -12.789 -12.987 1.00 65.88 113 ILE A C 1
ATOM 912 O O . ILE A 1 113 ? -5.729 -12.276 -12.224 1.00 65.88 113 ILE A O 1
ATOM 916 N N . ILE A 1 114 ? -4.871 -14.106 -13.198 1.00 68.25 114 ILE A N 1
ATOM 917 C CA . ILE A 1 114 ? -5.821 -15.073 -12.615 1.00 68.25 114 ILE A CA 1
ATOM 918 C C . ILE A 1 114 ? -5.610 -15.253 -11.100 1.00 68.25 114 ILE A C 1
ATOM 920 O O . ILE A 1 114 ? -6.561 -15.534 -10.376 1.00 68.25 114 ILE A O 1
ATOM 924 N N . ASP A 1 115 ? -4.397 -15.023 -10.612 1.00 72.50 115 ASP A N 1
ATOM 925 C CA . ASP A 1 115 ? -3.968 -15.155 -9.224 1.00 72.50 115 ASP A CA 1
ATOM 926 C C . ASP A 1 115 ? -4.217 -13.865 -8.447 1.00 72.50 115 ASP A C 1
ATOM 928 O O . ASP A 1 115 ? -4.171 -13.877 -7.217 1.00 72.50 115 ASP A O 1
ATOM 932 N N . PHE A 1 116 ? -4.520 -12.750 -9.127 1.00 80.62 116 PHE A N 1
ATOM 933 C CA . PHE A 1 116 ? -4.854 -11.484 -8.477 1.00 80.62 116 PHE A CA 1
ATOM 934 C C . PHE A 1 116 ? -5.880 -11.657 -7.343 1.00 80.62 116 PHE A C 1
ATOM 936 O O . PHE A 1 116 ? -5.618 -11.162 -6.246 1.00 80.62 116 PHE A O 1
ATOM 943 N N . PRO A 1 117 ? -7.012 -12.375 -7.521 1.00 82.12 117 PRO A N 1
ATOM 944 C CA . PRO A 1 117 ? -7.968 -12.595 -6.440 1.00 82.12 117 PRO A CA 1
ATOM 945 C C . PRO A 1 117 ? -7.370 -13.399 -5.281 1.00 82.12 117 PRO A C 1
ATOM 947 O O . PRO A 1 117 ? -7.656 -13.098 -4.124 1.00 82.12 117 PRO A O 1
ATOM 950 N N . VAL A 1 118 ? -6.523 -14.390 -5.573 1.00 81.69 118 VAL A N 1
ATOM 951 C CA . VAL A 1 118 ? -5.869 -15.233 -4.562 1.00 81.69 118 VAL A CA 1
ATOM 952 C C . VAL A 1 118 ? -4.897 -14.397 -3.732 1.00 81.69 118 VAL A C 1
ATOM 954 O O . VAL A 1 118 ? -5.007 -14.360 -2.507 1.00 81.69 118 VAL A O 1
ATOM 957 N N . TYR A 1 119 ? -4.004 -13.650 -4.384 1.00 79.00 119 TYR A N 1
ATOM 958 C CA . TYR A 1 119 ? -3.060 -12.770 -3.699 1.00 79.00 119 TYR A CA 1
ATOM 959 C C . TYR A 1 119 ? -3.758 -11.619 -2.977 1.00 79.00 119 TYR A C 1
ATOM 961 O O . TYR A 1 119 ? -3.324 -11.243 -1.887 1.00 79.00 119 TYR A O 1
ATOM 969 N N . LEU A 1 120 ? -4.857 -11.087 -3.519 1.00 84.19 120 LEU A N 1
ATOM 970 C CA . LEU A 1 120 ? -5.676 -10.110 -2.811 1.00 84.19 120 LEU A CA 1
ATOM 971 C C . LEU A 1 120 ? -6.177 -10.717 -1.498 1.00 84.19 120 LEU A C 1
ATOM 973 O O . LEU A 1 120 ? -5.927 -10.144 -0.441 1.00 84.19 120 LEU A O 1
ATOM 977 N N . VAL A 1 121 ? -6.808 -11.897 -1.539 1.00 83.94 121 VAL A N 1
ATOM 978 C CA . VAL A 1 121 ? -7.317 -12.597 -0.346 1.00 83.94 121 VAL A CA 1
ATOM 979 C C . VAL A 1 121 ? -6.203 -12.895 0.659 1.00 83.94 121 VAL A C 1
ATOM 981 O O . VAL A 1 121 ? -6.395 -12.669 1.853 1.00 83.94 121 VAL A O 1
ATOM 984 N N . TRP A 1 122 ? -5.027 -13.333 0.208 1.00 81.00 122 TRP A N 1
ATOM 985 C CA . TRP A 1 122 ? -3.885 -13.597 1.092 1.00 81.00 122 TRP A CA 1
ATOM 986 C C . TRP A 1 122 ? -3.324 -12.343 1.766 1.00 81.00 122 TRP A C 1
ATOM 988 O O . TRP A 1 122 ? -2.845 -12.422 2.897 1.00 81.00 122 TRP A O 1
ATOM 998 N N . ASN A 1 123 ? -3.411 -11.179 1.115 1.00 79.81 123 ASN A N 1
ATOM 999 C CA . ASN A 1 123 ? -2.953 -9.906 1.677 1.00 79.81 123 ASN A CA 1
ATOM 1000 C C . ASN A 1 123 ? -4.062 -9.132 2.418 1.00 79.81 123 ASN A C 1
ATOM 1002 O O . ASN A 1 123 ? -3.761 -8.209 3.179 1.00 79.81 123 ASN A O 1
ATOM 1006 N N . MET A 1 124 ? -5.338 -9.513 2.271 1.00 83.88 124 MET A N 1
ATOM 1007 C CA . MET A 1 124 ? -6.462 -8.857 2.952 1.00 83.88 124 MET A CA 1
ATOM 1008 C C . MET A 1 124 ? -6.305 -8.764 4.477 1.00 83.88 124 MET A C 1
ATOM 1010 O O . MET A 1 124 ? -6.634 -7.701 5.002 1.00 83.88 124 MET A O 1
ATOM 1014 N N . PRO A 1 125 ? -5.790 -9.774 5.211 1.00 81.75 125 PRO A N 1
ATOM 1015 C CA . PRO A 1 125 ? -5.586 -9.649 6.654 1.00 81.75 125 PRO A CA 1
ATOM 1016 C C . PRO A 1 125 ? -4.705 -8.452 7.027 1.00 81.75 125 PRO A C 1
ATOM 1018 O O . PRO A 1 125 ? -5.098 -7.651 7.870 1.00 81.75 125 PRO A O 1
ATOM 1021 N N . ILE A 1 126 ? -3.576 -8.266 6.334 1.00 80.50 126 ILE A N 1
ATOM 1022 C CA . ILE A 1 126 ? -2.669 -7.127 6.543 1.00 80.50 126 ILE A CA 1
ATOM 1023 C C . ILE A 1 126 ? -3.387 -5.806 6.244 1.00 80.50 126 ILE A C 1
ATOM 1025 O O . ILE A 1 126 ? -3.314 -4.857 7.027 1.00 80.50 126 ILE A O 1
ATOM 1029 N N . LEU A 1 127 ? -4.106 -5.742 5.122 1.00 85.81 127 LEU A N 1
ATOM 1030 C CA . LEU A 1 127 ? -4.798 -4.529 4.678 1.00 85.81 127 LEU A CA 1
ATOM 1031 C C . LEU A 1 127 ? -5.920 -4.131 5.653 1.00 85.81 127 LEU A C 1
ATOM 1033 O O . LEU A 1 127 ? -6.051 -2.962 6.019 1.00 85.81 127 LEU A O 1
ATOM 1037 N N . ILE A 1 128 ? -6.691 -5.108 6.133 1.00 86.25 128 ILE A N 1
ATOM 1038 C CA . ILE A 1 128 ? -7.737 -4.927 7.148 1.00 86.25 128 ILE A CA 1
ATOM 1039 C C . ILE A 1 128 ? -7.123 -4.466 8.472 1.00 86.25 128 ILE A C 1
ATOM 1041 O O . ILE A 1 128 ? -7.622 -3.516 9.078 1.00 86.25 128 ILE A O 1
ATOM 1045 N N . SER A 1 129 ? -6.027 -5.092 8.902 1.00 83.50 129 SER A N 1
ATOM 1046 C CA . SER A 1 129 ? -5.267 -4.706 10.093 1.00 83.50 129 SER A CA 1
ATOM 1047 C C . SER A 1 129 ? -4.814 -3.248 10.041 1.00 83.50 129 SER A C 1
ATOM 1049 O O . SER A 1 129 ? -4.997 -2.505 11.008 1.00 83.50 129 SER A O 1
ATOM 1051 N N . LEU A 1 130 ? -4.289 -2.806 8.898 1.00 86.06 130 LEU A N 1
ATOM 1052 C CA . LEU A 1 130 ? -3.775 -1.451 8.710 1.00 86.06 130 LEU A CA 1
ATOM 1053 C C . LEU A 1 130 ? -4.903 -0.406 8.736 1.00 86.06 130 LEU A C 1
ATOM 1055 O O . LEU A 1 130 ? -4.826 0.580 9.475 1.00 86.06 130 LEU A O 1
ATOM 1059 N N . ALA A 1 131 ? -6.003 -0.664 8.020 1.00 87.44 131 ALA A N 1
ATOM 1060 C CA . ALA A 1 131 ? -7.217 0.152 8.090 1.00 87.44 131 ALA A CA 1
ATOM 1061 C C . ALA A 1 131 ? -7.799 0.198 9.508 1.00 87.44 131 ALA A C 1
ATOM 1063 O O . ALA A 1 131 ? -8.277 1.243 9.957 1.00 87.44 131 ALA A O 1
ATOM 1064 N N . GLY A 1 132 ? -7.732 -0.927 10.220 1.00 85.88 132 GLY A N 1
ATOM 1065 C CA . GLY A 1 132 ? -8.104 -1.017 11.614 1.00 85.88 132 GLY A CA 1
ATOM 1066 C C . GLY A 1 132 ? -7.265 -0.077 12.460 1.00 85.88 132 GLY A C 1
ATOM 1067 O O . GLY A 1 132 ? -7.786 0.901 12.975 1.00 85.88 132 GLY A O 1
ATOM 1068 N N . ILE A 1 133 ? -5.963 -0.295 12.583 1.00 84.88 133 ILE A N 1
ATOM 1069 C CA . ILE A 1 133 ? -5.096 0.542 13.428 1.00 84.88 133 ILE A CA 1
ATOM 1070 C C . ILE A 1 133 ? -5.344 2.048 13.186 1.00 84.88 133 ILE A C 1
ATOM 1072 O O . ILE A 1 133 ? -5.562 2.804 14.137 1.00 84.88 133 ILE A O 1
ATOM 1076 N N . LEU A 1 134 ? -5.455 2.476 11.922 1.00 87.44 134 LEU A N 1
ATOM 1077 C CA . LEU A 1 134 ? -5.817 3.854 11.561 1.00 87.44 134 LEU A CA 1
ATOM 1078 C C . LEU A 1 134 ? -7.221 4.273 12.048 1.00 87.44 134 LEU A C 1
ATOM 1080 O O . LEU A 1 134 ? -7.403 5.380 12.565 1.00 87.44 134 LEU A O 1
ATOM 1084 N N . GLY A 1 135 ? -8.223 3.405 11.898 1.00 85.50 135 GLY A N 1
ATOM 1085 C CA . GLY A 1 135 ? -9.598 3.575 12.378 1.00 85.50 135 GLY A CA 1
ATOM 1086 C C . GLY A 1 135 ? -9.698 3.812 13.880 1.00 85.50 135 GLY A C 1
ATOM 1087 O O . GLY A 1 135 ? -10.399 4.737 14.306 1.00 85.50 135 GLY A O 1
ATOM 1088 N N . TYR A 1 136 ? -8.977 3.017 14.669 1.00 83.25 136 TYR A N 1
ATOM 1089 C CA . TYR A 1 136 ? -8.914 3.138 16.124 1.00 83.25 136 TYR A CA 1
ATOM 1090 C C . TYR A 1 136 ? -8.379 4.507 16.551 1.00 83.25 136 TYR A C 1
ATOM 1092 O O . TYR A 1 136 ? -9.067 5.267 17.242 1.00 83.25 136 TYR A O 1
ATOM 1100 N N . PHE A 1 137 ? -7.197 4.880 16.056 1.00 80.94 137 PHE A N 1
ATOM 1101 C CA . PHE A 1 137 ? -6.571 6.153 16.410 1.00 80.94 137 PHE A CA 1
ATOM 1102 C C . PHE A 1 137 ? -7.364 7.364 15.936 1.00 80.94 137 PHE A C 1
ATOM 1104 O O . PHE A 1 137 ? -7.493 8.352 16.661 1.00 80.94 137 PHE A O 1
ATOM 1111 N N . ARG A 1 138 ? -7.962 7.291 14.746 1.00 83.31 138 ARG A N 1
ATOM 1112 C CA . ARG A 1 138 ? -8.819 8.362 14.242 1.00 83.31 138 ARG A CA 1
ATOM 1113 C C . ARG A 1 138 ? -10.025 8.606 15.145 1.00 83.31 138 ARG A C 1
ATOM 1115 O O . ARG A 1 138 ? -10.372 9.759 15.380 1.00 83.31 138 ARG A O 1
ATOM 1122 N N . LYS A 1 139 ? -10.684 7.552 15.631 1.00 80.12 139 LYS A N 1
ATOM 1123 C CA . LYS A 1 139 ? -11.867 7.691 16.495 1.00 80.12 139 LYS A CA 1
ATOM 1124 C C . LYS A 1 139 ? -11.506 8.160 17.895 1.00 80.12 139 LYS A C 1
ATOM 1126 O O . LYS A 1 139 ? -12.149 9.071 18.405 1.00 80.12 139 LYS A O 1
ATOM 1131 N N . ARG A 1 140 ? -10.494 7.543 18.507 1.00 75.81 140 ARG A N 1
ATOM 1132 C CA . ARG A 1 140 ? -10.154 7.775 19.916 1.00 75.81 140 ARG A CA 1
ATOM 1133 C C . ARG A 1 140 ? -9.282 9.002 20.133 1.00 75.81 140 ARG A C 1
ATOM 1135 O O . ARG A 1 140 ? -9.573 9.786 21.028 1.00 75.81 140 ARG A O 1
ATOM 1142 N N . LEU A 1 141 ? -8.262 9.205 19.300 1.00 72.81 141 LEU A N 1
ATOM 1143 C CA . LEU A 1 141 ? -7.331 10.330 19.438 1.00 72.81 141 LEU A CA 1
ATOM 1144 C C . LEU A 1 141 ? -7.705 11.537 18.576 1.00 72.81 141 LEU A C 1
ATOM 1146 O O . LEU A 1 141 ? -6.980 12.528 18.584 1.00 72.81 141 LEU A O 1
ATOM 1150 N N . LYS A 1 142 ? -8.795 11.458 17.792 1.00 76.69 142 LYS A N 1
ATOM 1151 C CA . LYS A 1 142 ? -9.090 12.430 16.722 1.00 76.69 142 LYS A CA 1
ATOM 1152 C C . LYS A 1 142 ? -7.853 12.669 15.846 1.00 76.69 142 LYS A C 1
ATOM 1154 O O . LYS A 1 142 ? -7.592 13.796 15.429 1.00 76.69 142 LYS A O 1
ATOM 1159 N N . ALA A 1 143 ? -7.083 11.598 15.623 1.00 75.75 143 ALA A N 1
ATOM 1160 C CA . ALA A 1 143 ? -5.776 11.663 14.992 1.00 75.75 143 ALA A CA 1
ATOM 1161 C C . ALA A 1 143 ? -5.846 12.437 13.673 1.00 75.75 143 ALA A C 1
ATOM 1163 O O . ALA A 1 143 ? -6.708 12.178 12.827 1.00 75.75 143 ALA A O 1
ATOM 1164 N N . SER A 1 144 ? -4.937 13.399 13.519 1.00 84.50 144 SER A N 1
ATOM 1165 C CA . SER A 1 144 ? -4.806 14.169 12.290 1.00 84.50 144 SER A CA 1
ATOM 1166 C C . SER A 1 144 ? -4.221 13.303 11.173 1.00 84.50 144 SER A C 1
ATOM 1168 O O . SER A 1 144 ? -3.664 12.225 11.402 1.00 84.50 144 SER A O 1
ATOM 1170 N N . TYR A 1 145 ? -4.310 13.797 9.939 1.00 85.88 145 TYR A N 1
ATOM 1171 C CA . TYR A 1 145 ? -3.650 13.167 8.796 1.00 85.88 145 TYR A CA 1
ATOM 1172 C C . TYR A 1 145 ? -2.136 13.005 9.031 1.00 85.88 145 TYR A C 1
ATOM 1174 O O . TYR A 1 145 ? -1.577 11.951 8.742 1.00 85.88 145 TYR A O 1
ATOM 1182 N N . ILE A 1 146 ? -1.503 14.013 9.647 1.00 86.38 146 ILE A N 1
ATOM 1183 C CA . ILE A 1 146 ? -0.075 14.020 9.999 1.00 86.38 146 ILE A CA 1
ATOM 1184 C C . ILE A 1 146 ? 0.250 12.908 11.002 1.00 86.38 146 ILE A C 1
ATOM 1186 O O . ILE A 1 146 ? 1.223 12.184 10.818 1.00 86.38 146 ILE A O 1
ATOM 1190 N N . PHE A 1 147 ? -0.582 12.718 12.032 1.00 86.69 147 PHE A N 1
ATOM 1191 C CA . PHE A 1 147 ? -0.381 11.622 12.983 1.00 86.69 147 PHE A CA 1
ATOM 1192 C C . PHE A 1 147 ? -0.450 10.257 12.289 1.00 86.69 147 PHE A C 1
ATOM 1194 O O . PHE A 1 147 ? 0.396 9.403 12.531 1.00 86.69 147 PHE A O 1
ATOM 1201 N N . GLY A 1 148 ? -1.426 10.062 11.394 1.00 86.19 148 GLY A N 1
ATOM 1202 C CA . GLY A 1 148 ? -1.527 8.837 10.596 1.00 86.19 148 GLY A CA 1
ATOM 1203 C C . GLY A 1 148 ? -0.285 8.594 9.735 1.00 86.19 148 GLY A C 1
ATOM 1204 O O . GLY A 1 148 ? 0.173 7.460 9.640 1.00 86.19 148 GLY A O 1
ATOM 1205 N N . PHE A 1 149 ? 0.294 9.654 9.165 1.00 88.31 149 PHE A N 1
ATOM 1206 C CA . PHE A 1 149 ? 1.536 9.574 8.394 1.00 88.31 149 PHE A CA 1
ATOM 1207 C C . PHE A 1 149 ? 2.707 9.101 9.248 1.00 88.31 149 PHE A C 1
ATOM 1209 O O . PHE A 1 149 ? 3.372 8.136 8.884 1.00 88.31 149 PHE A O 1
ATOM 1216 N N . ILE A 1 150 ? 2.912 9.723 10.411 1.00 85.94 150 ILE A N 1
ATOM 1217 C CA . ILE A 1 150 ? 3.978 9.341 11.347 1.00 85.94 150 ILE A CA 1
ATOM 1218 C C . ILE A 1 150 ? 3.789 7.895 11.816 1.00 85.94 150 ILE A C 1
ATOM 1220 O O . ILE A 1 150 ? 4.741 7.123 11.841 1.00 85.94 150 ILE A O 1
ATOM 1224 N N . LEU A 1 151 ? 2.556 7.502 12.139 1.00 84.12 151 LEU A N 1
ATOM 1225 C CA . LEU A 1 151 ? 2.244 6.145 12.575 1.00 84.12 151 LEU A CA 1
ATOM 1226 C C . LEU A 1 151 ? 2.582 5.098 11.506 1.00 84.12 151 LEU A C 1
ATOM 1228 O O . LEU A 1 151 ? 3.204 4.087 11.819 1.00 84.12 151 LEU A O 1
ATOM 1232 N N . LEU A 1 152 ? 2.186 5.329 10.252 1.00 84.25 152 LEU A N 1
ATOM 1233 C CA . LEU A 1 152 ? 2.497 4.404 9.159 1.00 84.25 152 LEU A CA 1
ATOM 1234 C C . LEU A 1 152 ? 3.985 4.379 8.828 1.00 84.25 152 LEU A C 1
ATOM 1236 O O . LEU A 1 152 ? 4.511 3.311 8.532 1.00 84.25 152 LEU A O 1
ATOM 1240 N N . LEU A 1 153 ? 4.666 5.523 8.922 1.00 81.44 153 LEU A N 1
ATOM 1241 C CA . LEU A 1 153 ? 6.115 5.587 8.766 1.00 81.44 153 LEU A CA 1
ATOM 1242 C C . LEU A 1 153 ? 6.821 4.707 9.806 1.00 81.44 153 LEU A C 1
ATOM 1244 O O . LEU A 1 153 ? 7.742 3.985 9.451 1.00 81.44 153 LEU A O 1
ATOM 1248 N N . LEU A 1 154 ? 6.357 4.724 11.061 1.00 77.50 154 LEU A N 1
ATOM 1249 C CA . LEU A 1 154 ? 6.896 3.882 12.134 1.00 77.50 154 LEU A CA 1
ATOM 1250 C C . LEU A 1 154 ? 6.607 2.394 11.918 1.00 77.50 154 LEU A C 1
ATOM 1252 O O . LEU A 1 154 ? 7.501 1.574 12.088 1.00 77.50 154 LEU A O 1
ATOM 1256 N N . ILE A 1 155 ? 5.373 2.043 11.543 1.00 75.81 155 ILE A N 1
ATOM 1257 C CA . ILE A 1 155 ? 4.974 0.644 11.307 1.00 75.81 155 ILE A CA 1
ATOM 1258 C C . ILE A 1 155 ? 5.782 0.028 10.168 1.00 75.81 155 ILE A C 1
ATOM 1260 O O . ILE A 1 155 ? 6.182 -1.127 10.250 1.00 75.81 155 ILE A O 1
ATOM 1264 N N . LEU A 1 156 ? 6.003 0.797 9.105 1.00 73.88 156 LEU A N 1
ATOM 1265 C CA . LEU A 1 156 ? 6.673 0.311 7.910 1.00 73.88 156 LEU A CA 1
ATOM 1266 C C . LEU A 1 156 ? 8.199 0.514 7.970 1.00 73.88 156 LEU A C 1
ATOM 1268 O O . LEU A 1 156 ? 8.893 0.094 7.056 1.00 73.88 156 LEU A O 1
ATOM 1272 N N . LEU A 1 157 ? 8.733 1.105 9.048 1.00 71.12 157 LEU A N 1
ATOM 1273 C CA . LEU A 1 157 ? 10.157 1.427 9.202 1.00 71.12 157 LEU A CA 1
ATOM 1274 C C . LEU A 1 157 ? 11.077 0.214 8.995 1.00 71.12 157 LEU A C 1
ATOM 1276 O O . LEU A 1 157 ? 12.129 0.354 8.375 1.00 71.12 157 LEU A O 1
ATOM 1280 N N . THR A 1 158 ? 10.664 -0.962 9.478 1.00 60.62 158 THR A N 1
ATOM 1281 C CA . THR A 1 158 ? 11.400 -2.227 9.322 1.00 60.62 158 THR A CA 1
ATOM 1282 C C . THR A 1 158 ? 11.534 -2.627 7.857 1.00 60.62 158 THR A C 1
ATOM 1284 O O . THR A 1 158 ? 12.586 -3.052 7.428 1.00 60.62 158 THR A O 1
ATOM 1287 N N . GLU A 1 159 ? 10.508 -2.394 7.041 1.00 57.44 159 GLU A N 1
ATOM 1288 C CA . GLU A 1 159 ? 10.522 -2.741 5.614 1.00 57.44 159 GLU A CA 1
ATOM 1289 C C . GLU A 1 159 ? 11.456 -1.828 4.786 1.00 57.44 159 GLU A C 1
ATOM 1291 O O . GLU A 1 159 ? 11.748 -2.108 3.619 1.00 57.44 159 GLU A O 1
ATOM 1296 N N . TYR A 1 160 ? 11.912 -0.707 5.361 1.00 55.06 160 TYR A N 1
ATOM 1297 C CA . TYR A 1 160 ? 12.594 0.373 4.639 1.00 55.06 160 TYR A CA 1
ATOM 1298 C C . TYR A 1 160 ? 14.093 0.442 4.840 1.00 55.06 160 TYR A C 1
ATOM 1300 O O . TYR A 1 160 ? 14.786 0.990 3.978 1.00 55.06 160 TYR A O 1
ATOM 1308 N N . TYR A 1 161 ? 14.593 -0.085 5.950 1.00 53.28 161 TYR A N 1
ATOM 1309 C CA . TYR A 1 161 ? 15.984 0.077 6.332 1.00 53.28 161 TYR A CA 1
ATOM 1310 C C . TYR A 1 161 ? 16.664 -1.288 6.461 1.00 53.28 161 TYR A C 1
ATOM 1312 O O . TYR A 1 161 ? 16.949 -1.722 7.575 1.00 53.28 161 TYR A O 1
ATOM 1320 N N . PRO A 1 162 ? 17.045 -1.933 5.339 1.00 48.84 162 PRO A N 1
ATOM 1321 C CA . PRO A 1 162 ? 18.198 -2.804 5.410 1.00 48.84 162 PRO A CA 1
ATOM 1322 C C . PRO A 1 162 ? 19.359 -1.871 5.750 1.00 48.84 162 PRO A C 1
ATOM 1324 O O . PRO A 1 162 ? 19.781 -1.060 4.922 1.00 48.84 162 PRO A O 1
ATOM 1327 N N . PHE A 1 163 ? 19.819 -1.905 6.997 1.00 44.91 163 PHE A N 1
ATOM 1328 C CA . PHE A 1 163 ? 20.985 -1.170 7.487 1.00 44.91 163 PHE A CA 1
ATOM 1329 C C . PHE A 1 163 ? 22.262 -1.731 6.841 1.00 44.91 163 PHE A C 1
ATOM 1331 O O . PHE A 1 163 ? 23.177 -2.208 7.502 1.00 44.91 163 PHE A O 1
ATOM 1338 N N . ASN A 1 164 ? 22.335 -1.688 5.515 1.00 43.34 164 ASN A N 1
ATOM 1339 C CA . ASN A 1 164 ? 23.545 -1.946 4.775 1.00 43.34 164 ASN A CA 1
ATOM 1340 C C . ASN A 1 164 ? 24.157 -0.573 4.494 1.00 43.34 164 ASN A C 1
ATOM 1342 O O . ASN A 1 164 ? 23.674 0.176 3.648 1.00 43.34 164 ASN A O 1
ATOM 1346 N N . PHE A 1 165 ? 25.216 -0.218 5.225 1.00 43.81 165 PHE A N 1
ATOM 1347 C CA . PHE A 1 165 ? 25.951 1.054 5.1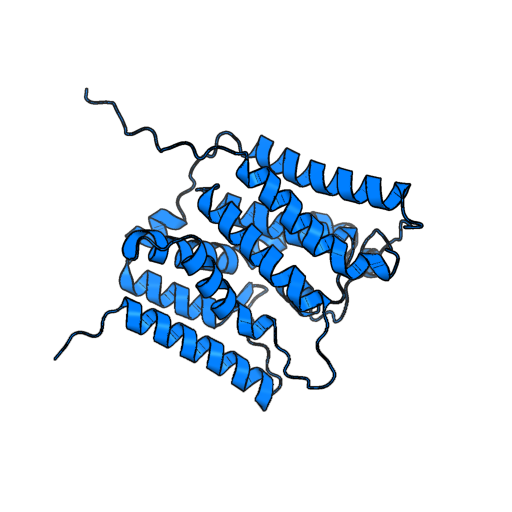18 1.00 43.81 165 PHE A CA 1
ATOM 1348 C C . PHE A 1 165 ? 26.601 1.297 3.733 1.00 43.81 165 PHE A C 1
ATOM 1350 O O . PHE A 1 165 ? 27.408 2.209 3.573 1.00 43.81 165 PHE A O 1
ATOM 1357 N N . LYS A 1 166 ? 26.244 0.517 2.704 1.00 42.34 166 LYS A N 1
ATOM 1358 C CA . LYS A 1 166 ? 26.758 0.604 1.330 1.00 42.34 166 LYS A CA 1
ATOM 1359 C C . LYS A 1 166 ? 26.081 1.662 0.451 1.00 42.34 166 LYS A C 1
ATOM 1361 O O . LYS A 1 166 ? 26.281 1.665 -0.758 1.00 42.34 166 LYS A O 1
ATOM 1366 N N . GLY A 1 167 ? 25.362 2.602 1.052 1.00 44.00 167 GLY A N 1
ATOM 1367 C CA . GLY A 1 167 ? 24.837 3.770 0.357 1.00 44.00 167 GLY A CA 1
ATOM 1368 C C . GLY A 1 167 ? 23.320 3.839 0.404 1.00 44.00 167 GLY A C 1
ATOM 1369 O O . GLY A 1 167 ? 22.605 2.849 0.277 1.00 44.00 167 GLY A O 1
ATOM 1370 N N . ILE A 1 168 ? 22.841 5.054 0.618 1.00 47.72 168 ILE A N 1
ATOM 1371 C CA . ILE A 1 168 ? 21.430 5.404 0.593 1.00 47.72 168 ILE A CA 1
ATOM 1372 C C . ILE A 1 168 ? 20.940 5.240 -0.850 1.00 47.72 168 ILE A C 1
ATOM 1374 O O . ILE A 1 168 ? 21.406 5.959 -1.728 1.00 47.72 168 ILE A O 1
ATOM 1378 N N . VAL A 1 169 ? 20.008 4.316 -1.095 1.00 54.00 169 VAL A N 1
ATOM 1379 C CA . VAL A 1 169 ? 19.334 4.179 -2.397 1.00 54.00 169 VAL A CA 1
ATOM 1380 C C . VAL A 1 169 ? 18.218 5.236 -2.466 1.00 54.00 169 VAL A C 1
ATOM 1382 O O . VAL A 1 169 ? 17.242 5.112 -1.717 1.00 54.00 169 VAL A O 1
ATOM 1385 N N . PRO A 1 170 ? 18.324 6.286 -3.308 1.00 56.34 170 PRO A N 1
ATOM 1386 C CA . PRO A 1 170 ? 17.376 7.411 -3.323 1.00 56.34 170 PRO A CA 1
ATOM 1387 C C . PRO A 1 170 ? 15.928 6.995 -3.627 1.00 56.34 170 PRO A C 1
ATOM 1389 O O . PRO A 1 170 ? 14.980 7.592 -3.123 1.00 56.34 170 PRO A O 1
ATOM 1392 N N . GLU A 1 171 ? 15.757 5.923 -4.398 1.00 58.97 171 GLU A N 1
ATOM 1393 C CA . GLU A 1 171 ? 14.474 5.364 -4.843 1.00 58.97 171 GLU A CA 1
ATOM 1394 C C . GLU A 1 171 ? 13.548 5.026 -3.660 1.00 58.97 171 GLU A C 1
ATOM 1396 O O . GLU A 1 171 ? 12.362 5.380 -3.637 1.00 58.97 171 GLU A O 1
ATOM 1401 N N . LYS A 1 172 ? 14.117 4.411 -2.610 1.00 61.00 172 LYS A N 1
ATOM 1402 C CA . LYS A 1 172 ? 13.385 4.021 -1.397 1.00 61.00 172 LYS A CA 1
ATOM 1403 C C . LYS A 1 172 ? 12.890 5.231 -0.601 1.00 61.00 172 LYS A C 1
ATOM 1405 O O . LYS A 1 172 ? 11.909 5.117 0.126 1.00 61.00 172 LYS A O 1
ATOM 1410 N N . GLN A 1 173 ? 13.511 6.402 -0.755 1.00 68.06 173 GLN A N 1
ATOM 1411 C CA . GLN A 1 173 ? 13.130 7.599 -0.001 1.00 68.06 173 GLN A CA 1
ATOM 1412 C C . GLN A 1 173 ? 11.846 8.253 -0.515 1.00 68.06 173 GLN A C 1
ATOM 1414 O O . GLN A 1 173 ? 11.182 8.945 0.252 1.00 68.06 173 GLN A O 1
ATOM 1419 N N . ILE A 1 174 ? 11.480 8.041 -1.784 1.00 75.44 174 ILE A N 1
ATOM 1420 C CA . ILE A 1 174 ? 10.330 8.710 -2.415 1.00 75.44 174 ILE A CA 1
ATOM 1421 C C . ILE A 1 174 ? 9.122 7.773 -2.504 1.00 75.44 174 ILE A C 1
ATOM 1423 O O . ILE A 1 174 ? 7.996 8.184 -2.208 1.00 75.44 174 ILE A O 1
ATOM 1427 N N . ILE A 1 175 ? 9.342 6.501 -2.854 1.00 77.38 175 ILE A N 1
ATOM 1428 C CA . ILE A 1 175 ? 8.263 5.510 -2.994 1.00 77.38 175 ILE A CA 1
ATOM 1429 C C . ILE A 1 175 ? 7.473 5.319 -1.696 1.00 77.38 175 ILE A C 1
ATOM 1431 O O . ILE A 1 175 ? 6.255 5.156 -1.714 1.00 77.38 175 ILE A O 1
ATOM 1435 N N . VAL A 1 176 ? 8.164 5.400 -0.563 1.00 78.12 176 VAL A N 1
ATOM 1436 C CA . VAL A 1 176 ? 7.623 5.147 0.768 1.00 78.12 176 VAL A CA 1
ATOM 1437 C C . VAL A 1 176 ? 6.670 6.250 1.222 1.00 78.12 176 VAL A C 1
ATOM 1439 O O . VAL A 1 176 ? 5.500 5.946 1.478 1.00 78.12 176 VAL A O 1
ATOM 1442 N N . PRO A 1 177 ? 7.085 7.533 1.268 1.00 84.25 177 PRO A N 1
ATOM 1443 C CA . PRO A 1 177 ? 6.152 8.625 1.496 1.00 84.25 177 PRO A CA 1
ATOM 1444 C C . PRO A 1 177 ? 4.978 8.602 0.518 1.00 84.25 177 PRO A C 1
ATOM 1446 O O . PRO A 1 177 ? 3.843 8.799 0.946 1.00 84.25 177 PRO A O 1
ATOM 1449 N N . ALA A 1 178 ? 5.216 8.312 -0.768 1.00 87.31 178 ALA A N 1
ATOM 1450 C CA . ALA A 1 178 ? 4.153 8.233 -1.769 1.00 87.31 178 ALA A CA 1
ATOM 1451 C C . ALA A 1 178 ? 3.133 7.124 -1.448 1.00 87.31 178 ALA A C 1
ATOM 1453 O O . ALA A 1 178 ? 1.925 7.364 -1.492 1.00 87.31 178 ALA A O 1
ATOM 1454 N N . PHE A 1 179 ? 3.600 5.939 -1.047 1.00 86.38 179 PHE A N 1
ATOM 1455 C CA . PHE A 1 179 ? 2.745 4.831 -0.623 1.00 86.38 179 PHE A CA 1
ATOM 1456 C C . PHE A 1 179 ? 1.969 5.151 0.662 1.00 86.38 179 PHE A C 1
ATOM 1458 O O . PHE A 1 179 ? 0.770 4.876 0.742 1.00 86.38 179 PHE A O 1
ATOM 1465 N N . ILE A 1 180 ? 2.606 5.783 1.654 1.00 89.19 180 ILE A N 1
ATOM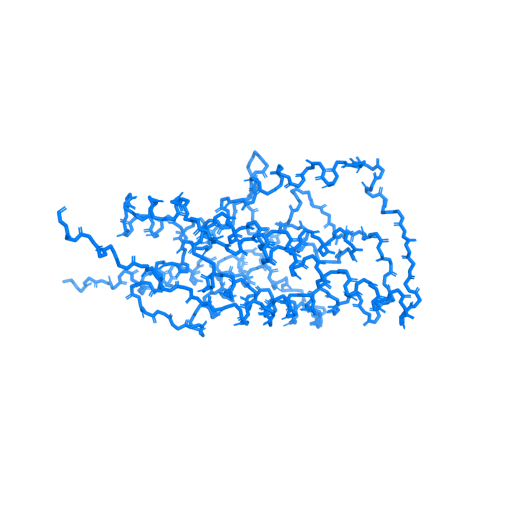 1466 C CA . ILE A 1 180 ? 1.941 6.221 2.893 1.00 89.19 180 ILE A CA 1
ATOM 1467 C C . ILE A 1 180 ? 0.850 7.254 2.578 1.00 89.19 180 ILE A C 1
ATOM 1469 O O . ILE A 1 180 ? -0.268 7.146 3.086 1.00 89.19 180 ILE A O 1
ATOM 1473 N N . LEU A 1 181 ? 1.141 8.237 1.719 1.00 91.75 181 LEU A N 1
ATOM 1474 C CA . LEU A 1 181 ? 0.172 9.249 1.293 1.00 91.75 181 LEU A CA 1
ATOM 1475 C C . LEU A 1 181 ? -1.029 8.622 0.582 1.00 91.75 181 LEU A C 1
ATOM 1477 O O . LEU A 1 181 ? -2.171 8.962 0.907 1.00 91.75 181 LEU A O 1
ATOM 1481 N N . LEU A 1 182 ? -0.783 7.680 -0.329 1.00 91.81 182 LEU A N 1
ATOM 1482 C CA . LEU A 1 182 ? -1.832 6.923 -1.003 1.00 91.81 182 LEU A CA 1
ATOM 1483 C C . LEU A 1 182 ? -2.691 6.162 0.010 1.00 91.81 182 LEU A C 1
ATOM 1485 O O . LEU A 1 182 ? -3.912 6.321 0.041 1.00 91.81 182 LEU A O 1
ATOM 1489 N N . THR A 1 183 ? -2.045 5.397 0.888 1.00 91.00 183 THR A N 1
ATOM 1490 C CA . THR A 1 183 ? -2.684 4.592 1.933 1.00 91.00 183 THR A CA 1
ATOM 1491 C C . THR A 1 183 ? -3.603 5.440 2.810 1.00 91.00 183 THR A C 1
ATOM 1493 O O . THR A 1 183 ? -4.780 5.116 2.988 1.00 91.00 183 THR A O 1
ATOM 1496 N N . LEU A 1 184 ? -3.110 6.569 3.325 1.00 92.31 184 LEU A N 1
ATOM 1497 C CA . LEU A 1 184 ? -3.919 7.475 4.140 1.00 92.31 184 LEU A CA 1
ATOM 1498 C C . LEU A 1 184 ? -5.062 8.084 3.340 1.00 92.31 184 LEU A C 1
ATOM 1500 O O . LEU A 1 184 ? -6.187 8.144 3.832 1.00 92.31 184 LEU A O 1
ATOM 1504 N N . THR A 1 185 ? -4.806 8.526 2.113 1.00 91.69 185 THR A N 1
ATOM 1505 C CA . THR A 1 185 ? -5.834 9.160 1.285 1.00 91.69 185 THR A CA 1
ATOM 1506 C C . THR A 1 185 ? -6.987 8.203 1.018 1.00 91.69 185 THR A C 1
ATOM 1508 O O . THR A 1 185 ? -8.142 8.578 1.244 1.00 91.69 185 THR A O 1
ATOM 1511 N N . ILE A 1 186 ? -6.697 6.953 0.642 1.00 90.19 186 ILE A N 1
ATOM 1512 C CA . ILE A 1 186 ? -7.724 5.918 0.476 1.00 90.19 186 ILE A CA 1
ATOM 1513 C C . ILE A 1 186 ? -8.466 5.727 1.800 1.00 90.19 186 ILE A C 1
ATOM 1515 O O . ILE A 1 186 ? -9.687 5.828 1.816 1.00 90.19 186 ILE A O 1
ATOM 1519 N N . PHE A 1 187 ? -7.769 5.563 2.927 1.00 89.19 187 PHE A N 1
ATOM 1520 C CA . PHE A 1 187 ? -8.406 5.385 4.239 1.00 89.19 187 PHE A CA 1
ATOM 1521 C C . PHE A 1 187 ? -9.335 6.554 4.642 1.00 89.19 187 PHE A C 1
ATOM 1523 O O . PHE A 1 187 ? -10.407 6.363 5.226 1.00 89.19 187 PHE A O 1
ATOM 1530 N N . TYR A 1 188 ? -8.960 7.799 4.338 1.00 86.00 188 TYR A N 1
ATOM 1531 C CA . TYR A 1 188 ? -9.765 8.972 4.686 1.00 86.00 188 TYR A CA 1
ATOM 1532 C C . TYR A 1 188 ? -10.963 9.188 3.751 1.00 86.00 188 TYR A C 1
ATOM 1534 O O . TYR A 1 188 ? -11.979 9.744 4.198 1.00 86.00 188 TYR A O 1
ATOM 1542 N N . LYS A 1 189 ? -10.859 8.766 2.486 1.00 85.00 189 LYS A N 1
ATOM 1543 C CA . LYS A 1 189 ? -11.878 8.962 1.441 1.00 85.00 189 LYS A CA 1
ATOM 1544 C C . LYS A 1 189 ? -12.828 7.771 1.300 1.00 85.00 189 LYS A C 1
ATOM 1546 O O . LYS A 1 189 ? -14.032 7.972 1.129 1.00 85.00 189 LYS A O 1
ATOM 1551 N N . VAL A 1 190 ? -12.308 6.557 1.433 1.00 82.75 190 VAL A N 1
ATOM 1552 C CA . VAL A 1 190 ? -13.007 5.285 1.248 1.00 82.75 190 VAL A CA 1
ATOM 1553 C C . VAL A 1 190 ? -13.342 4.694 2.616 1.00 82.75 190 VAL A C 1
ATOM 1555 O O . VAL A 1 190 ? -12.465 4.398 3.416 1.00 82.75 190 VAL A O 1
ATOM 1558 N N . ARG A 1 191 ? -14.638 4.545 2.918 1.00 75.06 191 ARG A N 1
ATOM 1559 C CA . ARG A 1 191 ? -15.104 4.029 4.226 1.00 75.06 191 ARG A CA 1
ATOM 1560 C C . ARG A 1 191 ? -15.194 2.507 4.287 1.00 75.06 191 ARG A C 1
ATOM 1562 O O . ARG A 1 191 ? -15.400 1.969 5.366 1.00 75.06 191 ARG A O 1
ATOM 1569 N N . ASN A 1 192 ? -15.127 1.853 3.136 1.00 84.94 192 ASN A N 1
ATOM 1570 C CA . ASN A 1 192 ? -15.229 0.411 3.020 1.00 84.94 192 ASN A CA 1
ATOM 1571 C C . ASN A 1 192 ? -13.823 -0.188 3.104 1.00 84.94 192 ASN A C 1
ATOM 1573 O O . ASN A 1 192 ? -12.989 0.105 2.251 1.00 84.94 192 ASN A O 1
ATOM 1577 N N . THR A 1 193 ? -13.573 -1.012 4.121 1.00 87.38 193 THR A N 1
ATOM 1578 C CA . THR A 1 193 ? -12.268 -1.644 4.370 1.00 87.38 193 THR A CA 1
ATOM 1579 C C . THR A 1 193 ? -11.832 -2.549 3.218 1.00 87.38 193 THR A C 1
ATOM 1581 O O . THR A 1 193 ? -10.661 -2.553 2.847 1.00 87.38 193 THR A O 1
ATOM 1584 N N . TYR A 1 194 ? -12.767 -3.274 2.603 1.00 87.25 194 TYR A N 1
ATOM 1585 C CA . TYR A 1 194 ? -12.482 -4.143 1.462 1.00 87.25 194 TYR A CA 1
ATOM 1586 C C . TYR A 1 194 ? -12.133 -3.336 0.218 1.00 87.25 194 TYR A C 1
ATOM 1588 O O . TYR A 1 194 ? -11.187 -3.675 -0.480 1.00 87.25 194 TYR A O 1
ATOM 1596 N N . LEU A 1 195 ? -12.841 -2.231 -0.036 1.00 86.88 195 LEU A N 1
ATOM 1597 C CA . LEU A 1 195 ? -12.501 -1.342 -1.147 1.00 86.88 195 LEU A CA 1
ATOM 1598 C C . LEU A 1 195 ? -11.175 -0.614 -0.901 1.00 86.88 195 LEU A C 1
ATOM 1600 O O . LEU A 1 195 ? -10.399 -0.423 -1.830 1.00 86.88 195 LEU A O 1
ATOM 1604 N N . TYR A 1 196 ? -10.899 -0.239 0.348 1.00 89.31 196 TYR A N 1
ATOM 1605 C CA . TYR A 1 196 ? -9.600 0.282 0.753 1.00 89.31 196 TYR A CA 1
ATOM 1606 C C . TYR A 1 196 ? -8.481 -0.713 0.417 1.00 89.31 196 TYR A C 1
ATOM 1608 O O . TYR A 1 196 ? -7.527 -0.345 -0.268 1.00 89.31 196 TYR A O 1
ATOM 1616 N N . GLY A 1 197 ? -8.637 -1.974 0.835 1.00 88.88 197 GLY A N 1
ATOM 1617 C CA . GLY A 1 197 ? -7.672 -3.035 0.561 1.00 88.88 197 GLY A CA 1
ATOM 1618 C C . GLY A 1 197 ? -7.540 -3.310 -0.933 1.00 88.88 197 GLY A C 1
ATOM 1619 O O . GLY A 1 197 ? -6.432 -3.327 -1.452 1.00 88.88 197 GLY A O 1
ATOM 1620 N N . GLY A 1 198 ? -8.662 -3.420 -1.643 1.00 88.56 198 GLY A N 1
ATOM 1621 C CA . GLY A 1 198 ? -8.696 -3.666 -3.081 1.00 88.56 198 GLY A CA 1
ATOM 1622 C C . GLY A 1 198 ? -8.014 -2.568 -3.895 1.00 88.56 198 GLY A C 1
ATOM 1623 O O . GLY A 1 198 ? -7.206 -2.886 -4.762 1.00 88.56 198 GLY A O 1
ATOM 1624 N N . ILE A 1 199 ? -8.273 -1.286 -3.607 1.00 89.06 199 ILE A N 1
ATOM 1625 C CA . ILE A 1 199 ? -7.609 -0.168 -4.304 1.00 89.06 199 ILE A CA 1
ATOM 1626 C C . ILE A 1 199 ? -6.115 -0.163 -3.992 1.00 89.06 199 ILE A C 1
ATOM 1628 O O . ILE A 1 199 ? -5.311 -0.040 -4.914 1.00 89.06 199 ILE A O 1
ATOM 1632 N N . LEU A 1 200 ? -5.743 -0.296 -2.714 1.00 89.25 200 LEU A N 1
ATOM 1633 C CA . LEU A 1 200 ? -4.340 -0.258 -2.312 1.00 89.25 200 LEU A CA 1
ATOM 1634 C C . LEU A 1 200 ? -3.568 -1.410 -2.959 1.00 89.25 200 LEU A C 1
ATOM 1636 O O . LEU A 1 200 ? -2.563 -1.170 -3.617 1.00 89.25 200 LEU A O 1
ATOM 1640 N N . PHE A 1 201 ? -4.089 -2.634 -2.855 1.00 87.62 201 PHE A N 1
ATOM 1641 C CA . PHE A 1 201 ? -3.505 -3.820 -3.470 1.00 87.62 201 PHE A CA 1
ATOM 1642 C C . PHE A 1 201 ? -3.416 -3.693 -4.992 1.00 87.62 201 PHE A C 1
ATOM 1644 O O . PHE A 1 201 ? -2.346 -3.916 -5.543 1.00 87.62 201 PHE A O 1
ATOM 1651 N N . SER A 1 202 ? -4.487 -3.256 -5.667 1.00 87.88 202 SER A N 1
ATOM 1652 C CA . SER A 1 202 ? -4.484 -3.058 -7.125 1.00 87.88 202 SER A CA 1
ATOM 1653 C C . SER A 1 202 ? -3.434 -2.042 -7.562 1.00 87.88 202 SER A C 1
ATOM 1655 O O . SER A 1 202 ? -2.753 -2.263 -8.557 1.00 87.88 202 SER A O 1
ATOM 1657 N N . ALA A 1 203 ? -3.263 -0.949 -6.813 1.00 88.62 203 ALA A N 1
ATOM 1658 C CA . ALA A 1 203 ? -2.254 0.056 -7.124 1.00 88.62 203 ALA A CA 1
ATOM 1659 C C . ALA A 1 203 ? -0.827 -0.507 -7.016 1.00 88.62 203 ALA A C 1
ATOM 1661 O O . ALA A 1 203 ? 0.036 -0.178 -7.828 1.00 88.62 203 ALA A O 1
ATOM 1662 N N . VAL A 1 204 ? -0.539 -1.366 -6.035 1.00 85.12 204 VAL A N 1
ATOM 1663 C CA . VAL A 1 204 ? 0.789 -1.995 -5.981 1.00 85.12 204 VAL A CA 1
ATOM 1664 C C . VAL A 1 204 ? 0.919 -3.084 -7.057 1.00 85.12 204 VAL A C 1
ATOM 1666 O O . VAL A 1 204 ? 1.913 -3.105 -7.778 1.00 85.12 204 VAL A O 1
ATOM 1669 N N . TRP A 1 205 ? -0.105 -3.924 -7.223 1.00 83.38 205 TRP A N 1
ATOM 1670 C CA . TRP A 1 205 ? -0.138 -5.040 -8.172 1.00 83.38 205 TRP A CA 1
ATOM 1671 C C . TRP A 1 205 ? 0.053 -4.590 -9.623 1.00 83.38 205 TRP A C 1
ATOM 1673 O O . TRP A 1 205 ? 0.951 -5.073 -10.306 1.00 83.38 205 TRP A O 1
ATOM 1683 N N . ILE A 1 206 ? -0.750 -3.625 -10.088 1.00 85.00 206 ILE A N 1
ATOM 1684 C CA . ILE A 1 206 ? -0.683 -3.110 -11.463 1.00 85.00 206 ILE A CA 1
ATOM 1685 C C . ILE A 1 206 ? 0.683 -2.473 -11.731 1.00 85.00 206 ILE A C 1
ATOM 1687 O O . ILE A 1 206 ? 1.248 -2.689 -12.798 1.00 85.00 206 ILE A O 1
ATOM 1691 N N . ASN A 1 207 ? 1.239 -1.734 -10.762 1.00 84.19 207 ASN A N 1
ATOM 1692 C CA . ASN A 1 207 ? 2.585 -1.172 -10.893 1.00 84.19 207 ASN A CA 1
ATOM 1693 C C . ASN A 1 207 ? 3.638 -2.261 -11.118 1.00 84.19 207 ASN A C 1
ATOM 1695 O O . ASN A 1 207 ? 4.419 -2.154 -12.057 1.00 84.19 207 ASN A O 1
ATOM 1699 N N . VAL A 1 208 ? 3.651 -3.300 -10.278 1.00 79.88 208 VAL A N 1
ATOM 1700 C CA . VAL A 1 208 ? 4.656 -4.369 -10.371 1.00 79.88 208 VAL A CA 1
ATOM 1701 C C . VAL A 1 208 ? 4.491 -5.185 -11.647 1.00 79.88 208 VAL A C 1
ATOM 1703 O O . VAL A 1 208 ? 5.486 -5.490 -12.294 1.00 79.88 208 VAL A O 1
ATOM 1706 N N . ILE A 1 209 ? 3.257 -5.475 -12.063 1.00 81.62 209 ILE A N 1
ATOM 1707 C CA . ILE A 1 209 ? 3.011 -6.159 -13.335 1.00 81.62 209 ILE A CA 1
ATOM 1708 C C . ILE A 1 209 ? 3.496 -5.324 -14.526 1.00 81.62 209 ILE A C 1
ATOM 1710 O O . ILE A 1 209 ? 4.171 -5.849 -15.410 1.00 81.62 209 ILE A O 1
ATOM 1714 N N . LEU A 1 210 ? 3.144 -4.038 -14.584 1.00 83.19 210 LEU A N 1
ATOM 1715 C CA . LEU A 1 210 ? 3.449 -3.212 -15.752 1.00 83.19 210 LEU A CA 1
ATOM 1716 C C . LEU A 1 210 ? 4.925 -2.831 -15.827 1.00 83.19 210 LEU A C 1
ATOM 1718 O O . LEU A 1 210 ? 5.515 -2.928 -16.896 1.00 83.19 210 LEU A O 1
ATOM 1722 N N . PHE A 1 211 ? 5.518 -2.403 -14.716 1.00 83.31 211 PHE A N 1
ATOM 1723 C CA . PHE A 1 211 ? 6.830 -1.748 -14.713 1.00 83.31 211 PHE A CA 1
ATOM 1724 C C . PHE A 1 211 ? 7.918 -2.556 -14.010 1.00 83.31 211 PHE A C 1
ATOM 1726 O O . PHE A 1 211 ? 9.094 -2.217 -14.111 1.00 83.31 211 PHE A O 1
ATOM 1733 N N . GLY A 1 212 ? 7.540 -3.625 -13.313 1.00 77.06 212 GLY A N 1
ATOM 1734 C CA . GLY A 1 212 ? 8.464 -4.386 -12.495 1.00 77.06 212 GLY A CA 1
ATOM 1735 C C . GLY A 1 212 ? 8.825 -3.666 -11.203 1.00 77.06 212 GLY A C 1
ATOM 1736 O O . GLY A 1 212 ? 8.313 -2.594 -10.875 1.00 77.06 212 GLY A O 1
ATOM 1737 N N . THR A 1 213 ? 9.703 -4.285 -10.425 1.00 71.38 213 THR A N 1
ATOM 1738 C CA . THR A 1 213 ? 10.315 -3.658 -9.260 1.00 71.38 213 THR A CA 1
ATOM 1739 C C . THR A 1 213 ? 11.652 -4.319 -8.937 1.00 71.38 213 THR A C 1
ATOM 1741 O O . THR A 1 213 ? 11.779 -5.543 -8.925 1.00 71.38 213 THR A O 1
ATOM 1744 N N . ASN A 1 214 ? 12.649 -3.494 -8.622 1.00 63.47 214 ASN A N 1
ATOM 1745 C CA . ASN A 1 214 ? 13.928 -3.939 -8.058 1.00 63.47 214 ASN A CA 1
ATOM 1746 C C . ASN A 1 214 ? 13.880 -4.014 -6.523 1.00 63.47 214 ASN A C 1
ATOM 1748 O O . ASN A 1 214 ? 14.879 -4.296 -5.865 1.00 63.47 214 ASN A O 1
ATOM 1752 N N . SER A 1 215 ? 12.726 -3.704 -5.927 1.00 60.41 215 SER A N 1
ATOM 1753 C CA . SER A 1 215 ? 12.553 -3.716 -4.485 1.00 60.41 215 SER A CA 1
ATOM 1754 C C . SER A 1 215 ? 12.005 -5.064 -4.046 1.00 60.41 215 SER A C 1
ATOM 1756 O O . SER A 1 215 ? 10.799 -5.307 -4.110 1.00 60.41 215 SER A O 1
ATOM 1758 N N . ALA A 1 216 ? 12.891 -5.908 -3.514 1.00 58.88 216 ALA A N 1
ATOM 1759 C CA . ALA A 1 216 ? 12.504 -7.143 -2.840 1.00 58.88 216 ALA A CA 1
ATOM 1760 C C . ALA A 1 216 ? 11.415 -6.890 -1.783 1.00 58.88 216 ALA A C 1
ATOM 1762 O O . ALA A 1 216 ? 10.519 -7.706 -1.652 1.00 58.88 216 ALA A O 1
ATOM 1763 N N . THR A 1 217 ? 11.416 -5.740 -1.098 1.00 57.44 217 THR A N 1
ATOM 1764 C CA . THR A 1 217 ? 10.351 -5.327 -0.169 1.00 57.44 217 THR A CA 1
ATOM 1765 C C . THR A 1 217 ? 8.992 -5.184 -0.860 1.00 57.44 217 THR A C 1
ATOM 1767 O O . THR A 1 217 ? 7.992 -5.703 -0.377 1.00 57.44 217 THR A O 1
ATOM 1770 N N . VAL A 1 218 ? 8.926 -4.501 -2.007 1.00 59.62 218 VAL A N 1
ATOM 1771 C CA . VAL A 1 218 ? 7.674 -4.320 -2.765 1.00 59.62 218 VAL A CA 1
ATOM 1772 C C . VAL A 1 218 ? 7.186 -5.668 -3.301 1.00 59.62 218 VAL A C 1
ATOM 1774 O O . VAL A 1 218 ? 6.003 -5.982 -3.184 1.00 59.62 218 VAL A O 1
ATOM 1777 N N . THR A 1 219 ? 8.087 -6.521 -3.788 1.00 58.62 219 THR A N 1
ATOM 1778 C CA . THR A 1 219 ? 7.742 -7.890 -4.201 1.00 58.62 219 THR A CA 1
ATOM 1779 C C . THR A 1 219 ? 7.283 -8.739 -3.009 1.00 58.62 219 THR A C 1
ATOM 1781 O O . THR A 1 219 ? 6.246 -9.404 -3.077 1.00 58.62 219 THR A O 1
ATOM 1784 N N . LYS A 1 220 ? 7.966 -8.632 -1.862 1.00 57.12 220 LYS A N 1
ATOM 1785 C CA . LYS A 1 220 ? 7.605 -9.247 -0.572 1.00 57.12 220 LYS A CA 1
ATOM 1786 C C . LYS A 1 220 ? 6.335 -8.662 0.053 1.00 57.12 220 LYS A C 1
ATOM 1788 O O . LYS A 1 220 ? 5.780 -9.277 0.955 1.00 57.12 220 LYS A O 1
ATOM 1793 N N . LEU A 1 221 ? 5.829 -7.531 -0.430 1.00 57.31 221 LEU A N 1
ATOM 1794 C CA . LEU A 1 221 ? 4.518 -6.999 -0.053 1.00 57.31 221 LEU A CA 1
ATOM 1795 C C . LEU A 1 221 ? 3.393 -7.577 -0.923 1.00 57.31 221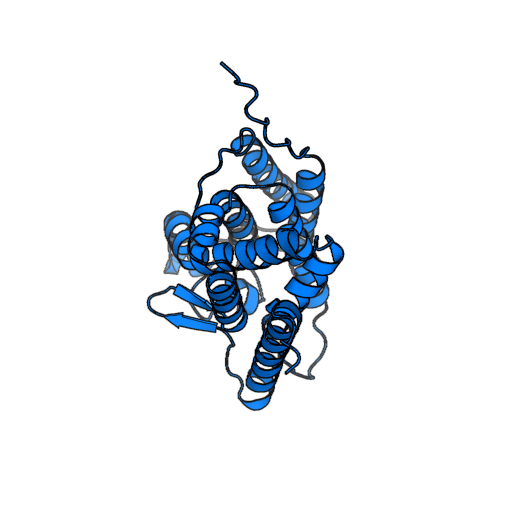 LEU A C 1
ATOM 1797 O O . LEU A 1 221 ? 2.260 -7.650 -0.464 1.00 57.31 221 LEU A O 1
ATOM 1801 N N . ILE A 1 222 ? 3.689 -8.076 -2.133 1.00 56.03 222 ILE A N 1
ATOM 1802 C CA . ILE A 1 222 ? 2.661 -8.493 -3.109 1.00 56.03 222 ILE A CA 1
ATOM 1803 C C . ILE A 1 222 ? 2.629 -10.006 -3.391 1.00 56.03 222 ILE A C 1
ATOM 1805 O O . ILE A 1 222 ? 1.562 -10.610 -3.331 1.00 56.03 222 ILE A O 1
ATOM 1809 N N . ILE A 1 223 ? 3.783 -10.641 -3.628 1.00 59.16 223 ILE A N 1
ATOM 1810 C CA . ILE A 1 223 ? 3.891 -12.027 -4.127 1.00 59.16 223 ILE A CA 1
ATOM 1811 C C . ILE A 1 223 ? 4.686 -12.880 -3.146 1.00 59.16 223 ILE A C 1
ATOM 1813 O O . ILE A 1 223 ? 5.863 -12.597 -2.957 1.00 59.16 223 ILE A O 1
ATOM 1817 N N . ALA A 1 224 ? 4.067 -13.900 -2.532 1.00 49.66 224 ALA A N 1
ATOM 1818 C CA . ALA A 1 224 ? 4.580 -14.759 -1.441 1.00 49.66 224 ALA A CA 1
ATOM 1819 C C . ALA A 1 224 ? 5.832 -15.619 -1.754 1.00 49.66 224 ALA A C 1
ATOM 1821 O O . ALA A 1 224 ? 6.007 -16.691 -1.180 1.00 49.66 224 ALA A O 1
ATOM 1822 N N . LYS A 1 225 ? 6.712 -15.162 -2.645 1.00 55.72 225 LYS A N 1
ATOM 1823 C CA . LYS A 1 225 ? 7.971 -15.803 -3.022 1.00 55.72 225 LYS A CA 1
ATOM 1824 C C . LYS A 1 225 ? 9.106 -14.780 -2.922 1.00 55.72 225 LYS A C 1
ATOM 1826 O O . LYS A 1 225 ? 8.927 -13.609 -3.254 1.00 55.72 225 LYS A O 1
ATOM 1831 N N . ASN A 1 226 ? 10.259 -15.220 -2.421 1.00 55.19 226 ASN A N 1
ATOM 1832 C CA . ASN A 1 226 ? 11.462 -14.396 -2.316 1.00 55.19 226 ASN A CA 1
ATOM 1833 C C . ASN A 1 226 ? 12.048 -14.191 -3.714 1.00 55.19 226 ASN A C 1
ATOM 1835 O O . ASN A 1 226 ? 12.824 -15.014 -4.190 1.00 55.19 226 ASN A O 1
ATOM 1839 N N . PHE A 1 227 ? 11.624 -13.122 -4.380 1.00 59.00 227 PHE A N 1
ATOM 1840 C CA . PHE A 1 227 ? 12.244 -12.649 -5.608 1.00 59.00 227 PHE A CA 1
ATOM 1841 C C . PHE A 1 227 ? 13.022 -11.372 -5.308 1.00 59.00 227 PHE A C 1
ATOM 1843 O O . PHE A 1 227 ? 12.462 -10.413 -4.771 1.00 59.00 227 PHE A O 1
ATOM 1850 N N . ASP A 1 228 ? 14.297 -11.356 -5.687 1.00 58.44 228 ASP A N 1
ATOM 1851 C CA . ASP A 1 228 ? 15.169 -10.190 -5.507 1.00 58.44 228 ASP A CA 1
ATOM 1852 C C . ASP A 1 228 ? 14.820 -9.055 -6.482 1.00 58.44 228 ASP A C 1
ATOM 1854 O O . ASP A 1 228 ? 15.043 -7.882 -6.189 1.00 58.44 228 ASP A O 1
ATOM 1858 N N . LYS A 1 229 ? 14.221 -9.408 -7.625 1.00 65.88 229 LYS A N 1
ATOM 1859 C CA . LYS A 1 229 ? 13.703 -8.498 -8.649 1.00 65.88 229 LYS A CA 1
ATOM 1860 C C . LYS A 1 229 ? 12.488 -9.110 -9.348 1.00 65.88 229 LYS A C 1
ATOM 1862 O O . LYS A 1 229 ? 12.380 -10.333 -9.444 1.00 65.88 229 LYS A O 1
ATOM 1867 N N . TRP A 1 230 ? 11.603 -8.264 -9.859 1.00 71.56 230 TRP A N 1
ATOM 1868 C CA . TRP A 1 230 ? 10.492 -8.656 -10.722 1.00 71.56 230 TRP A CA 1
ATOM 1869 C C . TRP A 1 230 ? 10.510 -7.796 -11.980 1.00 71.56 230 TRP A C 1
ATOM 1871 O O . TRP A 1 230 ? 10.433 -6.573 -11.883 1.00 71.56 230 TRP A O 1
ATOM 1881 N N . ASP A 1 231 ? 10.588 -8.424 -13.148 1.00 73.56 231 ASP A N 1
ATOM 1882 C CA . ASP A 1 231 ? 10.568 -7.718 -14.428 1.00 73.56 231 ASP A CA 1
ATOM 1883 C C . ASP A 1 231 ? 9.109 -7.461 -14.863 1.00 73.56 231 ASP A C 1
ATOM 1885 O O . ASP A 1 231 ? 8.246 -8.333 -14.747 1.00 73.56 231 ASP A O 1
ATOM 1889 N N . GLY A 1 232 ? 8.806 -6.236 -15.300 1.00 78.50 232 GLY A N 1
ATOM 1890 C CA . GLY A 1 232 ? 7.471 -5.845 -15.770 1.00 78.50 232 GLY A CA 1
ATOM 1891 C C . GLY A 1 232 ? 7.290 -6.031 -17.273 1.00 78.50 232 GLY A C 1
ATOM 1892 O O . GLY A 1 232 ? 8.256 -6.231 -18.005 1.00 78.50 232 GLY A O 1
ATOM 1893 N N . PHE A 1 233 ? 6.051 -5.905 -17.757 1.00 81.94 233 PHE A N 1
ATOM 1894 C CA . PHE A 1 233 ? 5.746 -5.932 -19.198 1.00 81.94 233 PHE A CA 1
ATOM 1895 C C . PHE A 1 233 ? 6.382 -4.779 -19.987 1.00 81.94 233 PHE A C 1
ATOM 1897 O O . PHE A 1 233 ? 6.519 -4.860 -21.207 1.00 81.94 233 PHE A O 1
ATOM 1904 N N . ILE A 1 234 ? 6.746 -3.687 -19.319 1.00 82.69 234 ILE A N 1
ATOM 1905 C CA . ILE A 1 234 ? 7.329 -2.499 -19.934 1.00 82.69 234 ILE A CA 1
ATOM 1906 C C . ILE A 1 234 ? 8.747 -2.331 -19.403 1.00 82.69 234 ILE A C 1
ATOM 1908 O O . ILE A 1 234 ? 8.954 -2.037 -18.225 1.00 82.69 234 ILE A O 1
ATOM 1912 N N . ILE A 1 235 ? 9.728 -2.452 -20.298 1.00 82.19 235 ILE A N 1
ATOM 1913 C CA . ILE A 1 235 ? 11.117 -2.120 -19.988 1.00 82.19 235 ILE A CA 1
ATOM 1914 C C . ILE A 1 235 ? 11.263 -0.608 -20.066 1.00 82.19 235 ILE A C 1
ATOM 1916 O O . ILE A 1 235 ? 11.211 -0.017 -21.149 1.00 82.19 235 ILE A O 1
ATOM 1920 N N . LEU A 1 236 ? 11.467 -0.002 -18.903 1.00 79.88 236 LEU A N 1
ATOM 1921 C CA . LEU A 1 236 ? 11.727 1.421 -18.761 1.00 79.88 236 LEU A CA 1
ATOM 1922 C C . LEU A 1 236 ? 13.215 1.714 -18.948 1.00 79.88 236 LEU A C 1
ATOM 1924 O O . LEU A 1 236 ? 14.081 0.908 -18.601 1.00 79.88 236 LEU A O 1
ATOM 1928 N N . ALA A 1 237 ? 13.529 2.901 -19.470 1.00 78.94 237 ALA A N 1
ATOM 1929 C CA . ALA A 1 237 ? 14.894 3.397 -19.367 1.00 78.94 237 ALA A CA 1
ATOM 1930 C C . ALA A 1 237 ? 15.241 3.605 -17.885 1.00 78.94 237 ALA A C 1
ATOM 1932 O O . ALA A 1 237 ? 14.394 4.029 -17.098 1.00 78.94 237 ALA A O 1
ATOM 1933 N N . LYS A 1 238 ? 16.499 3.329 -17.523 1.00 74.12 238 LYS A N 1
ATOM 1934 C CA . LYS A 1 238 ? 16.985 3.321 -16.132 1.00 74.12 238 LYS A CA 1
ATOM 1935 C C . LYS A 1 238 ? 16.634 4.593 -15.351 1.00 74.12 238 LYS A C 1
ATOM 1937 O O . LYS A 1 238 ? 16.361 4.525 -14.166 1.00 74.12 238 LYS A O 1
ATOM 1942 N N . GLU A 1 239 ? 16.614 5.736 -16.027 1.00 76.25 239 GLU A N 1
ATOM 1943 C CA . GLU A 1 239 ? 16.278 7.039 -15.443 1.00 76.25 239 GLU A CA 1
ATOM 1944 C C . GLU A 1 239 ? 14.808 7.192 -15.013 1.00 76.25 239 GLU A C 1
ATOM 1946 O O . GLU A 1 239 ? 14.502 8.103 -14.252 1.00 76.25 239 GLU A O 1
ATOM 1951 N N . PHE A 1 240 ? 13.901 6.319 -15.465 1.00 78.19 240 PHE A N 1
ATOM 1952 C CA . PHE A 1 240 ? 12.475 6.357 -15.118 1.00 78.19 240 PHE A CA 1
ATOM 1953 C C . PHE A 1 240 ? 12.044 5.240 -14.170 1.00 78.19 240 PHE A C 1
ATOM 1955 O O . PHE A 1 240 ? 11.057 5.423 -13.455 1.00 78.19 240 PHE A O 1
ATOM 1962 N N . THR A 1 241 ? 12.758 4.109 -14.149 1.00 75.00 241 THR A N 1
ATOM 1963 C CA . THR A 1 241 ? 12.400 2.909 -13.371 1.00 75.00 241 THR A CA 1
ATOM 1964 C C . THR A 1 241 ? 12.052 3.240 -11.920 1.00 75.00 241 THR A C 1
ATOM 1966 O O . THR A 1 241 ? 11.053 2.761 -11.387 1.00 75.00 241 THR A O 1
ATOM 1969 N N . ASP A 1 242 ? 12.804 4.158 -11.327 1.00 75.00 242 ASP A N 1
ATOM 1970 C CA . ASP A 1 242 ? 12.717 4.472 -9.902 1.00 75.00 242 ASP A CA 1
ATOM 1971 C C . ASP A 1 242 ? 11.596 5.462 -9.563 1.00 75.00 242 ASP A C 1
ATOM 1973 O O . ASP A 1 242 ? 11.168 5.577 -8.412 1.00 75.00 242 ASP A O 1
ATOM 1977 N N .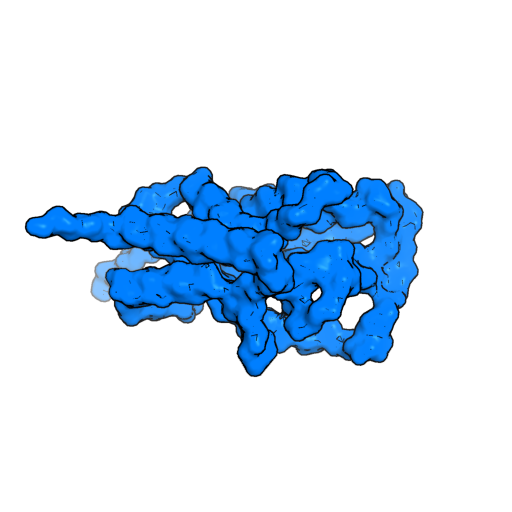 TYR A 1 243 ? 11.104 6.194 -10.565 1.00 80.00 243 TYR A N 1
ATOM 1978 C CA . TYR A 1 243 ? 10.159 7.297 -10.384 1.00 80.00 243 TYR A CA 1
ATOM 1979 C C . TYR A 1 243 ? 8.741 6.957 -10.826 1.00 80.00 243 TYR A C 1
ATOM 1981 O O . TYR A 1 243 ? 7.793 7.565 -10.325 1.00 80.00 243 TYR A O 1
ATOM 1989 N N . VAL A 1 244 ? 8.564 5.979 -11.718 1.00 84.88 244 VAL A N 1
ATOM 1990 C CA . VAL A 1 244 ? 7.243 5.630 -12.263 1.00 84.88 244 VAL A CA 1
ATOM 1991 C C . VAL A 1 244 ? 6.287 5.152 -11.170 1.00 84.88 244 VAL A C 1
ATOM 1993 O O . VAL A 1 244 ? 5.155 5.635 -11.093 1.00 84.88 244 VAL A O 1
ATOM 1996 N N . GLN A 1 245 ? 6.741 4.277 -10.271 1.00 83.44 245 GLN A N 1
ATOM 1997 C CA . GLN A 1 245 ? 5.897 3.765 -9.190 1.00 83.44 245 GLN A CA 1
ATOM 1998 C C . GLN A 1 245 ? 5.503 4.855 -8.165 1.00 83.44 245 GLN A C 1
ATOM 2000 O O . GLN A 1 245 ? 4.304 5.001 -7.893 1.00 83.44 245 GLN A O 1
ATOM 2005 N N . PRO A 1 246 ? 6.435 5.678 -7.630 1.00 85.69 246 PRO A N 1
ATOM 2006 C CA . PRO A 1 246 ? 6.067 6.838 -6.818 1.00 85.69 246 PRO A CA 1
ATOM 2007 C C . PRO A 1 246 ? 5.129 7.815 -7.538 1.00 85.69 246 PRO A C 1
ATOM 2009 O O . PRO A 1 246 ? 4.162 8.288 -6.937 1.00 85.69 246 PRO A O 1
ATOM 2012 N N . ALA A 1 247 ? 5.373 8.100 -8.823 1.00 88.75 247 ALA A N 1
ATOM 2013 C CA . ALA A 1 247 ? 4.538 9.002 -9.613 1.00 88.75 247 ALA A CA 1
ATOM 2014 C C . ALA A 1 247 ? 3.104 8.474 -9.743 1.00 88.75 247 ALA A C 1
ATOM 2016 O O . ALA A 1 247 ? 2.156 9.233 -9.534 1.00 88.75 247 ALA A O 1
ATOM 2017 N N . ALA A 1 248 ? 2.928 7.173 -9.996 1.00 90.00 248 ALA A N 1
ATOM 2018 C CA . ALA A 1 248 ? 1.614 6.536 -10.024 1.00 90.00 248 ALA A CA 1
ATOM 2019 C C . ALA A 1 248 ? 0.874 6.703 -8.689 1.00 90.00 248 ALA A C 1
ATOM 2021 O O . ALA A 1 248 ? -0.278 7.139 -8.669 1.00 90.00 248 ALA A O 1
ATOM 2022 N N . PHE A 1 249 ? 1.537 6.438 -7.558 1.00 90.81 249 PHE A N 1
ATOM 2023 C CA . PHE A 1 249 ? 0.932 6.612 -6.233 1.00 90.81 249 PHE A CA 1
ATOM 2024 C C . PHE A 1 249 ? 0.544 8.065 -5.941 1.00 90.81 249 PHE A C 1
ATOM 2026 O O . PHE A 1 249 ? -0.545 8.312 -5.413 1.00 90.81 249 PHE A O 1
ATOM 2033 N N . ILE A 1 250 ? 1.385 9.032 -6.315 1.00 91.81 250 ILE A N 1
ATOM 2034 C CA . ILE A 1 250 ? 1.100 10.464 -6.148 1.00 91.81 250 ILE A CA 1
ATOM 2035 C C . ILE A 1 250 ? -0.084 10.888 -7.022 1.00 91.81 250 ILE A C 1
ATOM 2037 O O . ILE A 1 250 ? -0.993 11.555 -6.531 1.00 91.81 250 ILE A O 1
ATOM 2041 N N . LEU A 1 251 ? -0.129 10.474 -8.288 1.00 92.12 251 LEU A N 1
ATOM 2042 C CA . LEU A 1 251 ? -1.227 10.815 -9.194 1.00 92.12 251 LEU A CA 1
ATOM 2043 C C . LEU A 1 251 ? -2.555 10.212 -8.726 1.00 92.12 251 LEU A C 1
ATOM 2045 O O . LEU A 1 251 ? -3.563 10.920 -8.683 1.00 92.12 251 LEU A O 1
ATOM 2049 N N . ILE A 1 252 ? -2.558 8.946 -8.292 1.00 91.88 252 ILE A N 1
ATOM 2050 C CA . ILE A 1 252 ? -3.750 8.314 -7.705 1.00 91.88 252 ILE A CA 1
ATOM 2051 C C . ILE A 1 252 ? -4.184 9.081 -6.455 1.00 91.88 252 ILE A C 1
ATOM 2053 O O . ILE A 1 252 ? -5.367 9.385 -6.296 1.00 91.88 252 ILE A O 1
ATOM 2057 N N . THR A 1 253 ? -3.234 9.459 -5.598 1.00 92.75 253 THR A N 1
ATOM 2058 C CA . THR A 1 253 ? -3.499 10.277 -4.408 1.00 92.75 253 THR A CA 1
ATOM 2059 C C . THR A 1 253 ? -4.182 11.592 -4.780 1.00 92.75 253 THR A C 1
ATOM 2061 O O . THR A 1 253 ? -5.248 11.896 -4.244 1.00 92.75 253 THR A O 1
ATOM 2064 N N . ILE A 1 254 ? -3.621 12.346 -5.730 1.00 91.62 254 ILE A N 1
ATOM 2065 C CA . ILE A 1 254 ? -4.170 13.622 -6.206 1.00 91.62 254 ILE A CA 1
ATOM 2066 C C . ILE A 1 254 ? -5.599 13.436 -6.714 1.00 91.62 254 ILE A C 1
ATOM 2068 O O . ILE A 1 254 ? -6.498 14.167 -6.299 1.00 91.62 254 ILE A O 1
ATOM 2072 N N . VAL A 1 255 ? -5.845 12.427 -7.551 1.00 89.50 255 VAL A N 1
ATOM 2073 C CA . VAL A 1 255 ? -7.184 12.166 -8.090 1.00 89.50 255 VAL A CA 1
ATOM 2074 C C . VAL A 1 255 ? -8.179 11.828 -6.980 1.00 89.50 255 VAL A C 1
ATOM 2076 O O . VAL A 1 255 ? -9.271 12.399 -6.937 1.00 89.50 255 VAL A O 1
ATOM 2079 N N . LEU A 1 256 ? -7.797 10.987 -6.017 1.00 88.69 256 LEU A N 1
ATOM 2080 C CA . LEU A 1 256 ? -8.639 10.652 -4.865 1.00 88.69 256 LEU A CA 1
ATOM 2081 C C . LEU A 1 256 ? -8.961 11.869 -3.980 1.00 88.69 256 LEU A C 1
ATOM 2083 O O . LEU A 1 256 ? -10.024 11.904 -3.346 1.00 88.69 256 LEU A O 1
ATOM 2087 N N . LEU A 1 257 ? -8.105 12.897 -3.941 1.00 88.88 257 LEU A N 1
ATOM 2088 C CA . LEU A 1 257 ? -8.390 14.130 -3.201 1.00 88.88 257 LEU A CA 1
ATOM 2089 C C . LEU A 1 257 ? -9.596 14.892 -3.768 1.00 88.88 257 LEU A C 1
ATOM 2091 O O . LEU A 1 257 ? -10.366 15.443 -2.970 1.00 88.88 257 LEU A O 1
ATOM 2095 N N . PHE A 1 258 ? -9.833 14.841 -5.083 1.00 85.94 258 PHE A N 1
ATOM 2096 C CA . PHE A 1 258 ? -10.988 15.479 -5.734 1.00 85.94 258 PHE A CA 1
ATOM 2097 C C . PHE A 1 258 ? -12.323 14.787 -5.432 1.00 85.94 258 PHE A C 1
ATOM 2099 O O . PHE A 1 258 ? -13.388 15.405 -5.526 1.00 85.94 258 PHE A O 1
ATOM 2106 N N . PHE A 1 259 ? -12.306 13.529 -4.985 1.00 82.06 259 PHE A N 1
ATOM 2107 C CA . PHE A 1 259 ? -13.524 12.858 -4.546 1.00 82.06 259 PHE A CA 1
ATOM 2108 C C . PHE A 1 259 ? -13.990 13.429 -3.203 1.00 82.06 259 PHE A C 1
ATOM 2110 O O . PHE A 1 259 ? -13.336 13.290 -2.163 1.00 82.06 259 PHE A O 1
ATOM 2117 N N . LYS A 1 260 ? -15.152 14.094 -3.196 1.00 71.19 260 LYS A N 1
ATOM 2118 C CA . LYS A 1 260 ? -15.774 14.563 -1.950 1.00 71.19 260 LYS A CA 1
ATOM 2119 C C . LYS A 1 260 ? -16.180 13.375 -1.078 1.00 71.19 260 LYS A C 1
ATOM 2121 O O . LYS A 1 260 ? -16.824 12.432 -1.536 1.00 71.19 260 LYS A O 1
ATOM 2126 N N . ARG A 1 261 ? -15.862 13.471 0.214 1.00 65.88 261 ARG A N 1
ATOM 2127 C CA . ARG A 1 261 ? -16.339 12.538 1.238 1.00 65.88 261 ARG A CA 1
ATOM 2128 C C . ARG A 1 261 ? -17.837 12.774 1.454 1.00 65.88 261 ARG A C 1
ATOM 2130 O O . ARG A 1 261 ? -18.203 13.825 1.976 1.00 65.88 261 ARG A O 1
ATOM 2137 N N . LYS A 1 262 ? -18.702 11.818 1.094 1.00 57.09 262 LYS A N 1
ATOM 2138 C CA . LYS A 1 262 ? -20.123 11.883 1.482 1.00 57.09 262 LYS A CA 1
ATOM 2139 C C . LYS A 1 262 ? -20.213 11.633 2.995 1.00 57.09 262 LYS A C 1
ATOM 2141 O O . LYS A 1 262 ? -19.675 10.637 3.494 1.00 57.09 262 LYS A O 1
ATOM 2146 N N . LYS A 1 263 ? -20.814 12.565 3.744 1.00 51.38 263 LYS A N 1
ATOM 2147 C CA . LYS A 1 263 ? -21.188 12.315 5.146 1.00 51.38 263 LYS A CA 1
ATOM 2148 C C . LYS A 1 263 ? -22.216 11.173 5.158 1.00 51.38 263 LYS A C 1
ATOM 2150 O O . LYS A 1 263 ? -22.954 11.047 4.184 1.00 51.38 263 LYS A O 1
ATOM 2155 N N . PRO A 1 264 ? -22.221 10.303 6.185 1.00 49.09 264 PRO A N 1
ATOM 2156 C CA . PRO A 1 264 ? -23.336 9.376 6.329 1.00 49.09 264 PRO A CA 1
ATOM 2157 C C . PRO A 1 264 ? -24.610 10.217 6.401 1.00 49.09 264 PRO A C 1
ATOM 2159 O O . PRO A 1 264 ? -24.623 11.208 7.131 1.00 49.09 264 PRO A O 1
ATOM 2162 N N . GLU A 1 265 ? -25.613 9.868 5.603 1.00 43.06 265 GLU A N 1
ATOM 2163 C CA . GLU A 1 265 ? -26.971 10.333 5.860 1.00 43.06 265 GLU A CA 1
ATOM 2164 C C . GLU A 1 265 ? -27.291 9.849 7.279 1.00 43.06 265 GLU A C 1
ATOM 2166 O O . GLU A 1 265 ? -27.223 8.653 7.566 1.00 43.06 265 GLU A O 1
ATOM 2171 N N . GLU A 1 266 ? -27.460 10.789 8.211 1.00 35.94 266 GLU A N 1
ATOM 2172 C CA . GLU A 1 266 ? -28.144 10.475 9.460 1.00 35.94 266 GLU A CA 1
ATOM 2173 C C . GLU A 1 266 ? -29.492 9.902 9.048 1.00 35.94 266 GLU A C 1
ATOM 2175 O O . GLU A 1 266 ? -30.145 10.470 8.174 1.00 35.94 266 GLU A O 1
ATOM 2180 N N . ASN A 1 267 ? -29.869 8.759 9.620 1.00 33.69 267 ASN A N 1
ATOM 2181 C CA . ASN A 1 267 ? -31.197 8.196 9.438 1.00 33.69 267 ASN A CA 1
ATOM 2182 C C . ASN A 1 267 ? -32.224 9.227 9.924 1.00 33.69 267 ASN A C 1
ATOM 2184 O O . ASN A 1 267 ? -32.625 9.225 11.085 1.00 33.69 267 ASN A O 1
ATOM 2188 N N . SER A 1 268 ? -32.644 10.121 9.035 1.00 37.69 268 SER A N 1
ATOM 2189 C CA . SER A 1 268 ? -33.866 10.888 9.156 1.00 37.69 268 SER A CA 1
ATOM 2190 C C . SER A 1 268 ? -35.003 9.957 8.761 1.00 37.69 268 SER A C 1
ATOM 2192 O O . SER A 1 268 ? -35.509 9.994 7.643 1.00 37.69 268 SER A O 1
ATOM 2194 N N . SER A 1 269 ? -35.359 9.077 9.684 1.00 34.91 269 SER A N 1
ATOM 2195 C CA . SER A 1 269 ? -36.683 8.475 9.722 1.00 34.91 269 SER A CA 1
ATOM 2196 C C . SER A 1 269 ? -37.019 8.165 11.176 1.00 34.91 269 SER A C 1
ATOM 2198 O O . SER A 1 269 ? -37.046 7.019 11.614 1.00 34.91 269 SER A O 1
ATOM 2200 N N . THR A 1 270 ? -37.258 9.232 11.938 1.00 38.59 270 THR A N 1
ATOM 2201 C CA . THR A 1 270 ? -38.520 9.306 12.675 1.00 38.59 270 THR A CA 1
ATOM 2202 C C . THR A 1 270 ? -39.649 9.027 11.690 1.00 38.59 270 THR A C 1
ATOM 2204 O O . THR A 1 270 ? -39.859 9.820 10.771 1.00 38.59 270 THR A O 1
ATOM 2207 N N . ASN A 1 271 ? -40.259 7.856 11.828 1.00 35.78 271 ASN A N 1
ATOM 2208 C CA . ASN A 1 271 ? -41.702 7.643 11.922 1.00 35.78 271 ASN A CA 1
ATOM 2209 C C . ASN A 1 271 ? -41.932 6.192 12.338 1.00 35.78 271 ASN A C 1
ATOM 2211 O O . ASN A 1 271 ? -41.464 5.296 11.601 1.00 35.78 271 ASN A O 1
#

Secondary structure (DSSP, 8-state):
-----HHHHHHHHHHHHHHHHHHHHHHH---SEEEETTEEEEHHHHHHHHHHHHHH-HHHHHHHH-----TTHHHHHHHHHHHHHHHHHHHHHHS--EE---HHHHHHTTHHHHTHHHHHHHHHHHHHHHHHHHHHHHHHS---HHHHHHHHHHHTHHHH-----S---HHHHHHHHHHHHHHHHHHHH---HHHHHHHHHHHHHHHHHHH-BS-HHHHHHHSSS--S-B--SEE--HHHHHHHHHHHHHHHHHHHHHS--PPP-------

Radius of gyration: 19.56 Å; chains: 1; bounding box: 68×37×67 Å

Sequence (271 aa):
MSRINPYFLFILILLIVAGGGVLSEFLFERDANIILLGFRINIPLLIGSALVIWAEGERYLKEILSWREHNKTGLILFFVLLIYGVITGALMQFTKSKFTEPDYFYELGLSSIIDFPVYLVWNMPILISLAGILGYFRKRLKASYIFGFILLLLILLTEYYPFNFKGIVPEKQIIVPAFILLTLTIFYKVRNTYLYGGILFSAVWINVILFGTNSATVTKLIIAKNFDKWDGFIILAKEFTDYVQPAAFILITIVLLFFKRKKPEENSSTN

pLDDT: mean 73.74, std 13.68, range [33.69, 92.75]

Foldseek 3Di:
DPDPDLVVVLVVVLLCLLVVLQVCCQPPVDHQWDQDPNAIDRPSLVVLLVSLCVVPPPVLVCQLQDADDDPCLVVLVVVLVVLVVVLVVCQVVPHPKDFDDWPCCVVQPVVLVVCLVVLLVRLLVSLSSLLSSVVSCCVPVVDDLVNQLVSQCSSCVSLQDPPPVPDDDVLSVQLSSLLSLLLSLLSVQPSHSSSSSVSSLCLLSVCCQAQWDCRQSSCVSGPVDRDNIGHYRMDGDPVCSSPSSSVSSNSSSVVSVPRDRDDPPDPPDDD